Protein AF-A0A8S1XPQ7-F1 (afdb_monomer_lite)

Sequence (198 aa):
MRYEFIQAQSQQIYQKITPILKPTPDVQSYVRALIYLGTNQLEDEWFSAKQHFEFAINRILQGNIDRNNYLFCEKMLLKPFNKQTQLGRDLYSLLTNCLNFCKEENKFKRSKSGQTTAKVCDHIQLNNSTKIGALVKSFKEEYQKMIDTRPSLKSRMVEERVNKHIEQIKEKIKRTNKTSYFISPRREQQEKAKSLNK

Secondary structure (DSSP, 8-state):
-HHHHHHHHHHHHHHHHTT-SS--HHHHHHHHHHHHHHHS-----HHHHHHHHHHHHHHHHTT---HHHHHHHHHHHTS--SS--HHHHHHHHHHHHHHHHHHHHGGGTTSSS--------SSSHHHHHHHHHHHHHHHHHHHHHHHHTS--HHHHHHHHHHHHHHHHHHHHHHHHHHS-----HHHHHHHHHHSS--

Organism: NCBI:txid43138

Radius of gyration: 35.59 Å; chains: 1; bounding box: 54×118×34 Å

Structure (mmCIF, N/CA/C/O backbone):
data_AF-A0A8S1XPQ7-F1
#
_entry.id   AF-A0A8S1XPQ7-F1
#
loop_
_atom_site.group_PDB
_atom_site.id
_atom_site.type_symbol
_atom_site.label_atom_id
_atom_site.label_alt_id
_atom_site.label_comp_id
_atom_site.label_asym_id
_atom_site.label_entity_id
_atom_site.label_seq_id
_atom_site.pdbx_PDB_ins_code
_atom_site.Cartn_x
_atom_site.Cartn_y
_atom_site.Cartn_z
_atom_site.occupancy
_atom_site.B_iso_or_equiv
_atom_site.auth_seq_id
_atom_site.auth_comp_id
_atom_site.auth_asym_id
_atom_site.auth_atom_id
_atom_site.pdbx_PDB_model_num
ATOM 1 N N . MET A 1 1 ? 1.577 3.912 19.604 1.00 53.88 1 MET A N 1
ATOM 2 C CA . MET A 1 1 ? 1.997 2.597 19.069 1.00 53.88 1 MET A CA 1
ATOM 3 C C . MET A 1 1 ? 1.743 2.409 17.572 1.00 53.88 1 MET A C 1
ATOM 5 O O . MET A 1 1 ? 2.724 2.308 16.852 1.00 53.88 1 MET A O 1
ATOM 9 N N . ARG A 1 2 ? 0.505 2.361 17.037 1.00 75.62 2 ARG A N 1
ATOM 10 C CA . ARG A 1 2 ? 0.324 2.113 15.579 1.00 75.62 2 ARG A CA 1
ATOM 11 C C . ARG A 1 2 ? 0.776 3.269 14.677 1.00 75.62 2 ARG A C 1
ATOM 13 O O . ARG A 1 2 ? 1.341 3.014 13.622 1.00 75.62 2 ARG A O 1
ATOM 20 N N . TYR A 1 3 ? 0.578 4.509 15.121 1.00 85.31 3 TYR A N 1
ATOM 21 C CA . TYR A 1 3 ? 1.030 5.716 14.420 1.00 85.31 3 TYR A CA 1
ATOM 22 C C . TYR A 1 3 ? 2.556 5.728 14.212 1.00 85.31 3 TYR A C 1
ATOM 24 O O . TYR A 1 3 ? 3.019 5.809 13.079 1.00 85.31 3 TYR A O 1
ATOM 32 N N . GLU A 1 4 ? 3.336 5.566 15.289 1.00 86.94 4 GLU A N 1
ATOM 33 C CA . GLU A 1 4 ? 4.810 5.614 15.244 1.00 86.94 4 GLU A CA 1
ATOM 34 C C . GLU A 1 4 ? 5.380 4.502 14.365 1.00 86.94 4 GLU A C 1
ATOM 36 O O . GLU A 1 4 ? 6.334 4.715 13.622 1.00 86.94 4 GLU A O 1
ATOM 41 N N . PHE A 1 5 ? 4.755 3.323 14.407 1.00 91.62 5 PHE A N 1
ATOM 42 C CA . PHE A 1 5 ? 5.130 2.201 13.560 1.00 91.62 5 PHE A CA 1
ATOM 43 C C . PHE A 1 5 ? 4.915 2.501 12.070 1.00 91.62 5 PHE A C 1
ATOM 45 O O . PHE A 1 5 ? 5.830 2.298 11.274 1.00 91.62 5 PHE A O 1
ATOM 52 N N . ILE A 1 6 ? 3.739 3.017 11.687 1.00 91.56 6 ILE A N 1
ATOM 53 C CA . ILE A 1 6 ? 3.451 3.400 10.294 1.00 91.56 6 ILE A CA 1
ATOM 54 C C . ILE A 1 6 ? 4.403 4.511 9.846 1.00 91.56 6 ILE A C 1
ATOM 56 O O . ILE A 1 6 ? 4.938 4.449 8.739 1.00 91.56 6 ILE A O 1
ATOM 60 N N . GLN A 1 7 ? 4.669 5.490 10.714 1.00 91.56 7 GLN A N 1
ATOM 61 C CA . GLN A 1 7 ? 5.583 6.581 10.402 1.00 91.56 7 GLN A CA 1
ATOM 62 C C . GLN A 1 7 ? 7.015 6.073 10.173 1.00 91.56 7 GLN A C 1
ATOM 64 O O . GLN A 1 7 ? 7.594 6.355 9.124 1.00 91.56 7 GLN A O 1
ATOM 69 N N . ALA A 1 8 ? 7.552 5.242 11.070 1.00 92.88 8 ALA A N 1
ATOM 70 C CA . ALA A 1 8 ? 8.879 4.642 10.913 1.00 92.88 8 ALA A CA 1
ATOM 71 C C . ALA A 1 8 ? 8.972 3.750 9.660 1.00 92.88 8 ALA A C 1
ATOM 73 O O . ALA A 1 8 ? 9.934 3.846 8.895 1.00 92.88 8 ALA A O 1
ATOM 74 N N . GLN A 1 9 ? 7.953 2.919 9.404 1.00 94.44 9 GLN A N 1
ATOM 75 C CA . GLN A 1 9 ? 7.888 2.076 8.206 1.00 94.44 9 GLN A CA 1
ATOM 76 C C . GLN A 1 9 ? 7.884 2.930 6.930 1.00 94.44 9 GLN A C 1
ATOM 78 O O . GLN A 1 9 ? 8.599 2.622 5.974 1.00 94.44 9 GLN A O 1
ATOM 83 N N . SER A 1 10 ? 7.112 4.020 6.916 1.00 95.25 10 SER A N 1
ATOM 84 C CA . SER A 1 10 ? 7.031 4.916 5.761 1.00 95.25 10 SER A CA 1
ATOM 85 C C . SER A 1 10 ? 8.355 5.615 5.461 1.00 95.25 10 SER A C 1
ATOM 87 O O . SER A 1 10 ? 8.743 5.668 4.300 1.00 95.25 10 SER A O 1
ATOM 89 N N . GLN A 1 11 ? 9.099 6.052 6.481 1.00 95.00 11 GLN A N 1
ATOM 90 C CA . GLN A 1 11 ? 10.412 6.682 6.312 1.00 95.00 11 GLN A CA 1
ATOM 91 C C . GLN A 1 11 ? 11.441 5.712 5.719 1.00 95.00 11 GLN A C 1
ATOM 93 O O . GLN A 1 11 ? 12.161 6.059 4.783 1.00 95.00 11 GLN A O 1
ATOM 98 N N . GLN A 1 12 ? 11.476 4.467 6.207 1.00 95.31 12 GLN A N 1
ATOM 99 C CA . GLN A 1 12 ? 12.356 3.434 5.651 1.00 95.31 12 GLN A CA 1
ATOM 100 C C . GLN A 1 12 ? 12.027 3.131 4.186 1.00 95.31 12 GLN A C 1
ATOM 102 O O . GLN A 1 12 ? 12.924 2.953 3.364 1.00 95.31 12 GLN A O 1
ATOM 107 N N . ILE A 1 13 ? 10.739 3.071 3.842 1.00 95.94 13 ILE A N 1
ATOM 108 C CA . ILE A 1 13 ? 10.294 2.870 2.459 1.00 95.94 13 ILE A CA 1
ATOM 109 C C . ILE A 1 13 ? 10.636 4.087 1.599 1.00 95.94 13 ILE A C 1
ATOM 111 O O . ILE A 1 13 ? 11.108 3.908 0.476 1.00 95.94 13 ILE A O 1
ATOM 115 N N . TYR A 1 14 ? 10.460 5.301 2.125 1.00 95.00 14 TYR A N 1
ATOM 116 C CA . TYR A 1 14 ? 10.764 6.540 1.418 1.00 95.00 14 TYR A CA 1
ATOM 117 C C . TYR A 1 14 ? 12.229 6.573 0.963 1.00 95.00 14 TYR A C 1
ATOM 119 O O . TYR A 1 14 ? 12.513 6.744 -0.220 1.00 95.00 14 TYR A O 1
ATOM 127 N N . GLN A 1 15 ? 13.160 6.246 1.864 1.00 95.31 15 GLN A N 1
ATOM 128 C CA . GLN A 1 15 ? 14.590 6.135 1.545 1.00 95.31 15 GLN A CA 1
ATOM 129 C C . GLN A 1 15 ? 14.884 5.142 0.407 1.00 95.31 15 GLN A C 1
ATOM 131 O O . GLN A 1 15 ? 15.786 5.378 -0.396 1.00 95.31 15 GLN A O 1
ATOM 136 N N . LYS A 1 16 ? 14.111 4.052 0.301 1.00 94.62 16 LYS A N 1
ATOM 137 C CA . LYS A 1 16 ? 14.258 3.053 -0.771 1.00 94.62 16 LYS A CA 1
ATOM 138 C C . LYS A 1 16 ? 13.662 3.515 -2.104 1.00 94.62 16 LYS A C 1
ATOM 140 O O . LYS A 1 16 ? 14.201 3.153 -3.146 1.00 94.62 16 LYS A O 1
ATOM 145 N N . ILE A 1 17 ? 12.565 4.282 -2.103 1.00 93.62 17 ILE A N 1
ATOM 146 C CA . ILE A 1 17 ? 11.914 4.747 -3.345 1.00 93.62 17 ILE A CA 1
ATOM 147 C C . ILE A 1 17 ? 12.581 5.989 -3.942 1.00 93.62 17 ILE A C 1
ATOM 149 O O . ILE A 1 17 ? 12.569 6.145 -5.162 1.00 93.62 17 ILE A O 1
ATOM 153 N N . THR A 1 18 ? 13.184 6.856 -3.122 1.00 91.94 18 THR A N 1
ATOM 154 C CA . THR A 1 18 ? 13.826 8.106 -3.562 1.00 91.94 18 THR A CA 1
ATOM 155 C C . THR A 1 18 ? 14.790 7.927 -4.744 1.00 91.94 18 THR A C 1
ATOM 157 O O . THR A 1 18 ? 14.586 8.605 -5.762 1.00 91.94 18 THR A O 1
ATOM 160 N N . PRO A 1 19 ? 15.773 7.000 -4.695 1.00 93.88 19 PRO A N 1
ATOM 161 C CA . PRO A 1 19 ? 16.738 6.824 -5.783 1.00 93.88 19 PRO A CA 1
ATOM 162 C C . PRO A 1 19 ? 16.154 6.140 -7.030 1.00 93.88 19 PRO A C 1
ATOM 164 O O . PRO A 1 19 ? 16.818 6.068 -8.062 1.00 93.88 19 PRO A O 1
ATOM 167 N N . ILE A 1 20 ? 14.922 5.623 -6.978 1.00 93.06 20 ILE A N 1
ATOM 168 C CA . ILE A 1 20 ? 14.324 4.896 -8.099 1.00 93.06 20 ILE A CA 1
ATOM 169 C C . ILE A 1 20 ? 13.890 5.887 -9.180 1.00 93.06 20 ILE A C 1
ATOM 171 O O . ILE A 1 20 ? 13.019 6.735 -8.965 1.00 93.06 20 ILE A O 1
ATOM 175 N N . LEU A 1 21 ? 14.467 5.743 -10.373 1.00 91.88 21 LEU A N 1
ATOM 176 C CA . LEU A 1 21 ? 14.084 6.501 -11.569 1.00 91.88 21 LEU A CA 1
ATOM 177 C C . LEU A 1 21 ? 12.854 5.899 -12.255 1.00 91.88 21 LEU A C 1
ATOM 179 O O . LEU A 1 21 ? 11.948 6.629 -12.644 1.00 91.88 21 LEU A O 1
ATOM 183 N N . LYS A 1 22 ? 12.802 4.567 -12.366 1.00 93.38 22 LYS A N 1
ATOM 184 C CA . LYS A 1 22 ? 11.699 3.836 -12.996 1.00 93.38 22 LYS A CA 1
ATOM 185 C C . LYS A 1 22 ? 11.208 2.724 -12.064 1.00 93.38 22 LYS A C 1
ATOM 187 O O . LYS A 1 22 ? 11.945 1.759 -11.855 1.00 93.38 22 LYS A O 1
ATOM 192 N N . PRO A 1 23 ? 10.008 2.850 -11.478 1.00 93.50 23 PRO A N 1
ATOM 193 C CA . PRO A 1 23 ? 9.479 1.857 -10.558 1.00 93.50 23 PRO A CA 1
ATOM 194 C C . PRO A 1 23 ? 9.013 0.616 -11.316 1.00 93.50 23 PRO A C 1
ATOM 196 O O . PRO A 1 23 ? 8.644 0.669 -12.492 1.00 93.50 23 PRO A O 1
ATOM 199 N N . THR A 1 24 ? 8.982 -0.511 -10.618 1.00 93.31 24 THR A N 1
ATOM 200 C CA . THR A 1 24 ? 8.233 -1.676 -11.082 1.00 93.31 24 THR A CA 1
ATOM 201 C C . THR A 1 24 ? 6.723 -1.433 -10.920 1.00 93.31 24 THR A C 1
ATOM 203 O O . THR A 1 24 ? 6.318 -0.605 -10.095 1.00 93.31 24 THR A O 1
ATOM 206 N N . PRO A 1 25 ? 5.860 -2.129 -11.687 1.00 92.06 25 PRO A N 1
ATOM 207 C CA . PRO A 1 25 ? 4.418 -1.869 -11.675 1.00 92.06 25 PRO A CA 1
ATOM 208 C C . PRO A 1 25 ? 3.756 -2.011 -10.298 1.00 92.06 25 PRO A C 1
ATOM 210 O O . PRO A 1 25 ? 2.847 -1.250 -9.974 1.00 92.06 25 PRO A O 1
ATOM 213 N N . ASP A 1 26 ? 4.219 -2.954 -9.476 1.00 92.50 26 ASP A N 1
ATOM 214 C CA . ASP A 1 26 ? 3.773 -3.154 -8.092 1.00 92.50 26 ASP A CA 1
ATOM 215 C C . ASP A 1 26 ? 4.115 -1.943 -7.212 1.00 92.50 26 ASP A C 1
ATOM 217 O O . ASP A 1 26 ? 3.232 -1.384 -6.563 1.00 92.50 26 ASP A O 1
ATOM 221 N N . VAL A 1 27 ? 5.371 -1.487 -7.245 1.00 94.44 27 VAL A N 1
ATOM 222 C CA . VAL A 1 27 ? 5.847 -0.323 -6.483 1.00 94.44 27 VAL A CA 1
ATOM 223 C C . VAL A 1 27 ? 5.069 0.927 -6.872 1.00 94.44 27 VAL A C 1
ATOM 225 O O . VAL A 1 27 ? 4.545 1.620 -6.001 1.00 94.44 27 VAL A O 1
ATOM 228 N N . GLN A 1 28 ? 4.933 1.186 -8.174 1.00 93.81 28 GLN A N 1
ATOM 229 C CA . GLN A 1 28 ? 4.179 2.336 -8.664 1.00 93.81 28 GLN A CA 1
ATOM 230 C C . GLN A 1 28 ? 2.724 2.274 -8.199 1.00 93.81 28 GLN A C 1
ATOM 232 O O . GLN A 1 28 ? 2.210 3.244 -7.652 1.00 93.81 28 GLN A O 1
ATOM 237 N N . SER A 1 29 ? 2.071 1.123 -8.353 1.00 92.75 29 SER A N 1
ATOM 238 C CA . SER A 1 29 ? 0.661 0.970 -7.997 1.00 92.75 29 SER A CA 1
ATOM 239 C C . SER A 1 29 ? 0.409 1.179 -6.503 1.00 92.75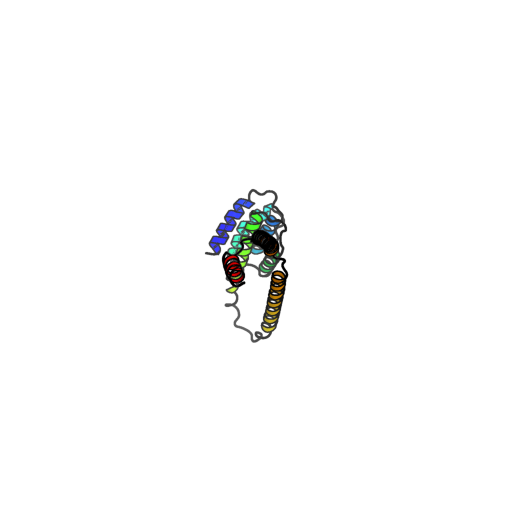 29 SER A C 1
ATOM 241 O O . SER A 1 29 ? -0.553 1.855 -6.142 1.00 92.75 29 SER A O 1
ATOM 243 N N . TYR A 1 30 ? 1.264 0.643 -5.625 1.00 94.50 30 TYR A N 1
ATOM 244 C CA . TYR A 1 30 ? 1.093 0.820 -4.181 1.00 94.50 30 TYR A CA 1
ATOM 245 C C . TYR A 1 30 ? 1.418 2.237 -3.707 1.00 94.50 30 TYR A C 1
ATOM 247 O O . TYR A 1 30 ? 0.697 2.765 -2.863 1.00 94.50 30 TYR A O 1
ATOM 255 N N . VAL A 1 31 ? 2.447 2.883 -4.268 1.00 95.38 31 VAL A N 1
ATOM 256 C CA . VAL A 1 31 ? 2.740 4.296 -3.974 1.00 95.38 31 VAL A CA 1
ATOM 257 C C . VAL A 1 31 ? 1.562 5.179 -4.386 1.00 95.38 31 VAL A C 1
ATOM 259 O O . VAL A 1 31 ? 1.093 5.984 -3.586 1.00 95.38 31 VAL A O 1
ATOM 262 N N . ARG A 1 32 ? 1.008 4.967 -5.584 1.00 94.12 32 ARG A N 1
ATOM 263 C CA . ARG A 1 32 ? -0.187 5.685 -6.049 1.00 94.12 32 ARG A CA 1
ATOM 264 C C . ARG A 1 32 ? -1.398 5.467 -5.149 1.00 94.12 32 ARG A C 1
ATOM 266 O O . ARG A 1 32 ? -2.108 6.419 -4.848 1.00 94.12 32 ARG A O 1
ATOM 273 N N . ALA A 1 33 ? -1.624 4.236 -4.696 1.00 94.25 33 ALA A N 1
ATOM 274 C CA . ALA A 1 33 ? -2.720 3.928 -3.782 1.00 94.25 33 ALA A CA 1
ATOM 275 C C . ALA A 1 33 ? -2.560 4.638 -2.426 1.00 94.25 33 ALA A C 1
ATOM 277 O O . ALA A 1 33 ? -3.537 5.153 -1.887 1.00 94.25 33 ALA A O 1
ATOM 278 N N . LEU A 1 34 ? -1.339 4.718 -1.889 1.00 95.44 34 LEU A N 1
ATOM 279 C CA . LEU A 1 34 ? -1.052 5.464 -0.659 1.00 95.44 34 LEU A CA 1
ATOM 280 C C . LEU A 1 34 ? -1.290 6.970 -0.833 1.00 95.44 34 LEU A C 1
ATOM 282 O O . LEU A 1 34 ? -1.893 7.591 0.040 1.00 95.44 34 LEU A O 1
ATOM 286 N N . ILE A 1 35 ? -0.882 7.541 -1.968 1.00 95.31 35 ILE A N 1
ATOM 287 C CA . ILE A 1 35 ? -1.142 8.951 -2.286 1.00 95.31 35 ILE A CA 1
ATOM 288 C C . ILE A 1 35 ? -2.639 9.200 -2.368 1.00 95.31 35 ILE A C 1
ATOM 290 O O . ILE A 1 35 ? -3.158 10.033 -1.632 1.00 95.31 35 ILE A O 1
ATOM 294 N N . TYR A 1 36 ? -3.346 8.417 -3.181 1.00 94.62 36 TYR A N 1
ATOM 295 C CA . TYR A 1 36 ? -4.786 8.555 -3.353 1.00 94.62 36 TYR A CA 1
ATOM 296 C C . TYR A 1 36 ? -5.543 8.435 -2.026 1.00 94.62 36 TYR A C 1
ATOM 298 O O . TYR A 1 36 ? -6.465 9.210 -1.763 1.00 94.62 36 TYR A O 1
ATOM 306 N N . LEU A 1 37 ? -5.107 7.524 -1.149 1.00 94.00 37 LEU A N 1
ATOM 307 C CA . LEU A 1 37 ? -5.670 7.384 0.189 1.00 94.00 37 LEU A CA 1
ATOM 308 C C . LEU A 1 37 ? -5.554 8.687 0.993 1.00 94.00 37 LEU A C 1
ATOM 310 O O . LEU A 1 37 ? -6.545 9.110 1.578 1.00 94.00 37 LEU A O 1
ATOM 314 N N . GLY A 1 38 ? -4.380 9.325 1.002 1.00 91.38 38 GLY A N 1
ATOM 315 C CA . GLY A 1 38 ? -4.109 10.528 1.797 1.00 91.38 38 GLY A CA 1
ATOM 316 C C . GLY A 1 38 ? -4.546 11.857 1.175 1.00 91.38 38 GLY A C 1
ATOM 317 O O . GLY A 1 38 ? -4.855 12.793 1.909 1.00 91.38 38 GLY A O 1
ATOM 318 N N . THR A 1 39 ? -4.563 11.969 -0.154 1.00 90.12 39 THR A N 1
ATOM 319 C CA . THR A 1 39 ? -4.726 13.256 -0.858 1.00 90.12 39 THR A CA 1
ATOM 320 C C . THR A 1 39 ? -5.967 13.336 -1.738 1.00 90.12 39 THR A C 1
ATOM 322 O O . THR A 1 39 ? -6.314 14.430 -2.176 1.00 90.12 39 THR A O 1
ATOM 325 N N . ASN A 1 40 ? -6.647 12.212 -1.998 1.00 88.38 40 ASN A N 1
ATOM 326 C CA . ASN A 1 40 ? -7.736 12.117 -2.977 1.00 88.38 40 ASN A CA 1
ATOM 327 C C . ASN A 1 40 ? -7.322 12.460 -4.421 1.00 88.38 40 ASN A C 1
ATOM 329 O O . ASN A 1 40 ? -8.164 12.782 -5.257 1.00 88.38 40 ASN A O 1
ATOM 333 N N . GLN A 1 41 ? -6.027 12.389 -4.726 1.00 87.88 41 GLN A N 1
ATOM 334 C CA . GLN A 1 41 ? -5.493 12.635 -6.061 1.00 87.88 41 GLN A CA 1
ATOM 335 C C . GLN A 1 41 ? -4.867 11.356 -6.607 1.00 87.88 41 GLN A C 1
ATOM 337 O O . GLN A 1 41 ? -4.110 10.670 -5.918 1.00 87.88 41 GLN A O 1
ATOM 342 N N . LEU A 1 42 ? -5.224 11.008 -7.842 1.00 86.19 42 LEU A N 1
ATOM 343 C CA . LEU A 1 42 ? -4.572 9.927 -8.569 1.00 86.19 42 LEU A CA 1
ATOM 344 C C . LEU A 1 42 ? -3.330 10.504 -9.227 1.00 86.19 42 LEU A C 1
ATOM 346 O O . LEU A 1 42 ? -3.455 11.287 -10.163 1.00 86.19 42 LEU A O 1
ATOM 350 N N . GLU A 1 43 ? -2.158 10.118 -8.729 1.00 84.56 43 GLU A N 1
ATOM 351 C CA . GLU A 1 43 ? -0.907 10.587 -9.311 1.00 84.56 43 GLU A CA 1
ATOM 352 C C . GLU A 1 43 ? -0.311 9.605 -10.299 1.00 84.56 43 GLU A C 1
ATOM 354 O O . GLU A 1 43 ? 0.141 8.522 -9.929 1.00 84.56 43 GLU A O 1
ATOM 359 N N . ASP A 1 44 ? -0.281 9.988 -11.573 1.00 85.44 44 ASP A N 1
ATOM 360 C CA . ASP A 1 44 ? 0.265 9.127 -12.612 1.00 85.44 44 ASP A CA 1
ATOM 361 C C . ASP A 1 44 ? 1.781 9.284 -12.774 1.00 85.44 44 ASP A C 1
ATOM 363 O O . ASP A 1 44 ? 2.503 8.315 -13.047 1.00 85.44 44 ASP A O 1
ATOM 367 N N . GLU A 1 45 ? 2.302 10.477 -12.539 1.00 92.69 45 GLU A N 1
ATOM 368 C CA . GLU A 1 45 ? 3.718 10.744 -12.706 1.00 92.69 45 GLU A CA 1
ATOM 369 C C . GLU A 1 45 ? 4.536 10.206 -11.524 1.00 92.69 45 GLU A C 1
ATOM 371 O O . GLU A 1 45 ? 4.299 10.544 -10.366 1.00 92.69 45 GLU A O 1
ATOM 376 N N . TRP A 1 46 ? 5.538 9.363 -11.805 1.00 93.06 46 TRP A N 1
ATOM 377 C CA . TRP A 1 46 ? 6.360 8.750 -10.753 1.00 93.06 46 TRP A CA 1
ATOM 378 C C . TRP A 1 46 ? 7.152 9.776 -9.936 1.00 93.06 46 TRP A C 1
ATOM 380 O O . TRP A 1 46 ? 7.314 9.610 -8.728 1.00 93.06 46 TRP A O 1
ATOM 390 N N . PHE A 1 47 ? 7.652 10.829 -10.582 1.00 91.88 47 PHE A N 1
ATOM 391 C CA . PHE A 1 47 ? 8.421 11.868 -9.906 1.00 91.88 47 PHE A CA 1
ATOM 392 C C . PHE A 1 47 ? 7.568 12.595 -8.857 1.00 91.88 47 PHE A C 1
ATOM 394 O O . PHE A 1 47 ? 7.918 12.596 -7.676 1.00 91.88 47 PHE A O 1
ATOM 401 N N . SER A 1 48 ? 6.408 13.094 -9.279 1.00 91.62 48 SER A N 1
ATOM 402 C CA . SER A 1 48 ? 5.415 13.761 -8.432 1.00 91.62 48 SER A CA 1
ATOM 403 C C . SER A 1 48 ? 4.893 12.826 -7.337 1.00 91.62 48 SER A C 1
ATOM 405 O O . SER A 1 48 ? 4.818 13.200 -6.166 1.00 91.62 48 SER A O 1
ATOM 407 N N . ALA A 1 49 ? 4.662 11.551 -7.666 1.00 92.25 49 ALA A N 1
ATOM 408 C CA . ALA A 1 49 ? 4.236 10.552 -6.694 1.00 92.25 49 ALA A CA 1
ATOM 409 C C . ALA A 1 49 ? 5.244 10.357 -5.544 1.00 92.25 49 ALA A C 1
ATOM 411 O O . ALA A 1 49 ? 4.851 10.263 -4.380 1.00 92.25 49 ALA A O 1
ATOM 412 N N . LYS A 1 50 ? 6.552 10.347 -5.833 1.00 92.06 50 LYS A N 1
ATOM 413 C CA . LYS A 1 50 ? 7.575 10.284 -4.777 1.00 92.06 50 LYS A CA 1
ATOM 414 C C . LYS A 1 50 ? 7.500 11.498 -3.855 1.00 92.06 50 LYS A C 1
ATOM 416 O O . LYS A 1 50 ? 7.513 11.326 -2.642 1.00 92.06 50 LYS A O 1
ATOM 421 N N . GLN A 1 51 ? 7.381 12.701 -4.414 1.00 90.69 51 GLN A N 1
ATOM 422 C CA . GLN A 1 51 ? 7.331 13.941 -3.632 1.00 90.69 51 GLN A CA 1
ATOM 423 C C . GLN A 1 51 ? 6.094 14.012 -2.726 1.00 90.69 51 GLN A C 1
ATOM 425 O O . GLN A 1 51 ? 6.178 14.479 -1.592 1.00 90.69 51 GLN A O 1
ATOM 430 N N . HIS A 1 52 ? 4.956 13.497 -3.191 1.00 93.62 52 HIS A N 1
ATOM 431 C CA . HIS A 1 52 ? 3.709 13.486 -2.424 1.00 93.62 52 HIS A CA 1
ATOM 432 C C . HIS A 1 52 ? 3.604 12.344 -1.406 1.00 93.62 52 HIS A C 1
ATOM 434 O O . HIS A 1 52 ? 2.673 12.340 -0.597 1.00 93.62 52 HIS A O 1
ATOM 440 N N . PHE A 1 53 ? 4.542 11.394 -1.401 1.00 94.62 53 PHE A N 1
ATOM 441 C CA . PHE A 1 53 ? 4.470 10.204 -0.556 1.00 94.62 53 PHE A CA 1
ATOM 442 C C . PHE A 1 53 ? 4.405 10.542 0.939 1.00 94.62 53 PHE A C 1
ATOM 444 O O . PHE A 1 53 ? 3.452 10.157 1.615 1.00 94.62 53 PHE A O 1
ATOM 451 N N . GLU A 1 54 ? 5.376 11.295 1.463 1.00 93.19 54 GLU A N 1
ATOM 452 C CA . GLU A 1 54 ? 5.415 11.634 2.894 1.00 93.19 54 GLU A CA 1
ATOM 453 C C . GLU A 1 54 ? 4.214 12.489 3.313 1.00 93.19 54 GLU A C 1
ATOM 455 O O . GLU A 1 54 ? 3.604 12.253 4.359 1.00 93.19 54 GLU A O 1
ATOM 460 N N . PHE A 1 55 ? 3.821 13.447 2.467 1.00 92.88 55 PHE A N 1
ATOM 461 C CA . PHE A 1 55 ? 2.640 14.273 2.703 1.00 92.88 55 PHE A CA 1
ATOM 462 C C . PHE A 1 55 ? 1.364 13.426 2.807 1.00 92.88 55 PHE A C 1
ATOM 464 O O . PHE A 1 55 ? 0.566 13.623 3.728 1.00 92.88 55 PHE A O 1
ATOM 471 N N . ALA A 1 56 ? 1.189 12.451 1.913 1.00 93.88 56 ALA A N 1
ATOM 472 C CA . ALA A 1 56 ? 0.049 11.545 1.938 1.00 93.88 56 ALA A CA 1
ATOM 473 C C . ALA A 1 56 ? 0.020 10.687 3.209 1.00 93.88 56 ALA A C 1
ATOM 475 O O . ALA A 1 56 ? -1.036 10.557 3.828 1.00 93.88 56 ALA A O 1
ATOM 476 N N . ILE A 1 57 ? 1.166 10.153 3.645 1.00 95.00 57 ILE A N 1
ATOM 477 C CA . ILE A 1 57 ? 1.253 9.386 4.897 1.00 95.00 57 ILE A CA 1
ATOM 478 C C . ILE A 1 57 ? 0.856 10.250 6.095 1.00 95.00 57 ILE A C 1
ATOM 480 O O . ILE A 1 57 ? 0.038 9.824 6.909 1.00 95.00 57 ILE A O 1
ATOM 484 N N . ASN A 1 58 ? 1.349 11.485 6.176 1.00 92.00 58 ASN A N 1
ATOM 485 C CA . ASN A 1 58 ? 0.971 12.401 7.253 1.00 92.00 58 ASN A CA 1
ATOM 486 C C . ASN A 1 58 ? -0.539 12.691 7.254 1.00 92.00 58 ASN A C 1
ATOM 488 O O . ASN A 1 58 ? -1.165 12.689 8.312 1.00 92.00 58 ASN A O 1
ATOM 492 N N . ARG A 1 59 ? -1.154 12.872 6.078 1.00 91.38 59 ARG A N 1
ATOM 493 C CA . ARG A 1 59 ? -2.612 13.046 5.945 1.00 91.38 59 ARG A CA 1
ATOM 494 C C . ARG A 1 59 ? -3.400 11.812 6.383 1.00 91.38 59 ARG A C 1
ATOM 496 O O . ARG A 1 59 ? -4.405 11.953 7.079 1.00 91.38 59 ARG A O 1
ATOM 503 N N . ILE A 1 60 ? -2.934 10.613 6.027 1.00 92.06 60 ILE A N 1
ATOM 504 C CA . ILE A 1 60 ? -3.521 9.345 6.487 1.00 92.06 60 ILE A CA 1
ATOM 505 C C . ILE A 1 60 ? -3.510 9.278 8.010 1.00 92.06 60 ILE A C 1
ATOM 507 O O . ILE A 1 60 ? -4.534 8.991 8.632 1.00 92.06 60 ILE A O 1
ATOM 511 N N . LEU A 1 61 ? -2.362 9.589 8.604 1.00 90.94 61 LEU A N 1
ATOM 512 C CA . LEU A 1 61 ? -2.165 9.524 10.042 1.00 90.94 61 LEU A CA 1
ATOM 513 C C . LEU A 1 61 ? -2.931 10.607 10.823 1.00 90.94 61 LEU A C 1
ATOM 515 O O . LEU A 1 61 ? -3.220 10.412 11.999 1.00 90.94 61 LEU A O 1
ATOM 519 N N . GLN A 1 62 ? -3.336 11.702 10.173 1.00 88.75 62 GLN A N 1
ATOM 520 C CA . GLN A 1 62 ? -4.264 12.697 10.730 1.00 88.75 62 GLN A CA 1
ATOM 521 C C . GLN A 1 62 ? -5.728 12.208 10.787 1.00 88.75 62 GLN A C 1
ATOM 523 O O . GLN A 1 62 ? -6.580 12.887 11.358 1.00 88.75 62 GLN A O 1
ATOM 528 N N . GLY A 1 63 ? -6.054 11.051 10.194 1.00 80.69 63 GLY A N 1
ATOM 529 C CA . GLY A 1 63 ? -7.366 10.406 10.343 1.00 80.69 63 GLY A CA 1
ATOM 530 C C . GLY A 1 63 ? -8.522 11.084 9.590 1.00 80.69 63 GLY A C 1
ATOM 531 O O . GLY A 1 63 ? -9.697 10.866 9.914 1.00 80.69 63 GLY A O 1
ATOM 532 N N . ASN A 1 64 ? -8.227 11.917 8.587 1.00 77.38 64 ASN A N 1
ATOM 533 C CA . ASN A 1 64 ? -9.234 12.553 7.735 1.00 77.38 64 ASN A CA 1
ATOM 534 C C . ASN A 1 64 ? -9.202 11.974 6.316 1.00 77.38 64 ASN A C 1
ATOM 536 O O . ASN A 1 64 ? -8.688 12.600 5.393 1.00 77.38 64 ASN A O 1
ATOM 540 N N . ILE A 1 65 ? -9.716 10.752 6.172 1.00 85.06 65 ILE A N 1
ATOM 541 C CA . ILE A 1 65 ? -9.676 9.996 4.919 1.00 85.06 65 ILE A CA 1
ATOM 542 C C . ILE A 1 65 ? -11.084 9.790 4.377 1.00 85.06 65 ILE A C 1
ATOM 544 O O . ILE A 1 65 ? -11.982 9.365 5.107 1.00 85.06 65 ILE A O 1
ATOM 548 N N . ASP A 1 66 ? -11.259 10.071 3.085 1.00 86.38 66 ASP A N 1
ATOM 549 C CA . ASP A 1 66 ? -12.521 9.855 2.387 1.00 86.38 66 ASP A CA 1
ATOM 550 C C . ASP A 1 66 ? -12.847 8.355 2.303 1.00 86.38 66 ASP A C 1
ATOM 552 O O . ASP A 1 66 ? -11.992 7.505 2.025 1.00 86.38 66 ASP A O 1
ATOM 556 N N . ARG A 1 67 ? -14.116 8.014 2.539 1.00 85.50 67 ARG A N 1
ATOM 557 C CA . ARG A 1 67 ? -14.584 6.625 2.523 1.00 85.50 67 ARG A CA 1
ATOM 558 C C . ARG A 1 67 ? -14.415 5.972 1.150 1.00 85.50 67 ARG A C 1
ATOM 560 O O . ARG A 1 67 ? -14.130 4.776 1.089 1.00 85.50 67 ARG A O 1
ATOM 567 N N . ASN A 1 68 ? -14.591 6.717 0.064 1.00 88.62 68 ASN A N 1
ATOM 568 C CA . ASN A 1 68 ? -14.401 6.213 -1.294 1.00 88.62 68 ASN A CA 1
ATOM 569 C C . ASN A 1 68 ? -12.935 5.850 -1.537 1.00 88.62 68 ASN A C 1
ATOM 571 O O . ASN A 1 68 ? -12.663 4.794 -2.107 1.00 88.62 68 ASN A O 1
ATOM 575 N N . ASN A 1 69 ? -12.004 6.649 -1.012 1.00 90.50 69 ASN A N 1
ATOM 576 C CA . ASN A 1 69 ? -10.568 6.396 -1.136 1.00 90.50 69 ASN A CA 1
ATOM 577 C C . ASN A 1 69 ? -10.165 5.148 -0.358 1.00 90.50 69 ASN A C 1
ATOM 579 O O . ASN A 1 69 ? -9.469 4.282 -0.886 1.00 90.50 69 ASN A O 1
ATOM 583 N N . TYR A 1 70 ? -10.684 5.006 0.866 1.00 90.88 70 TYR A N 1
ATOM 584 C CA . TYR A 1 70 ? -10.519 3.787 1.655 1.00 90.88 70 TYR A CA 1
ATOM 585 C C . TYR A 1 70 ? -10.993 2.548 0.876 1.00 90.88 70 TYR A C 1
ATOM 587 O O . TYR A 1 70 ? -10.244 1.583 0.729 1.00 90.88 70 TYR A O 1
ATOM 595 N N . LEU A 1 71 ? -12.218 2.579 0.334 1.00 89.31 71 LEU A N 1
ATOM 596 C CA . LEU A 1 71 ? -12.802 1.443 -0.388 1.00 89.31 71 LEU A CA 1
ATOM 597 C C . LEU A 1 71 ? -12.058 1.127 -1.689 1.00 89.31 71 LEU A C 1
ATOM 599 O O . LEU A 1 71 ? -11.935 -0.040 -2.065 1.00 89.31 71 LEU A O 1
ATOM 603 N N . PHE A 1 72 ? -11.570 2.148 -2.392 1.00 90.31 72 PHE A N 1
ATOM 604 C CA . PHE A 1 72 ? -10.739 1.968 -3.576 1.00 90.31 72 PHE A CA 1
ATOM 605 C C . PHE A 1 72 ? -9.443 1.230 -3.231 1.00 90.31 72 PHE A C 1
ATOM 607 O O . PHE A 1 72 ? -9.116 0.226 -3.867 1.00 90.31 72 PHE A O 1
ATOM 614 N N . CYS A 1 73 ? -8.739 1.684 -2.194 1.00 91.69 73 CYS A N 1
ATOM 615 C CA . CYS A 1 73 ? -7.479 1.085 -1.772 1.00 91.69 73 CYS A CA 1
ATOM 616 C C . CYS A 1 73 ? -7.671 -0.336 -1.220 1.00 91.69 73 CYS A C 1
ATOM 618 O O . CYS A 1 73 ? -6.872 -1.219 -1.521 1.00 91.69 73 CYS A O 1
ATOM 620 N N . GLU A 1 74 ? -8.764 -0.599 -0.502 1.00 89.69 74 GLU A N 1
ATOM 621 C CA . GLU A 1 74 ? -9.122 -1.946 -0.039 1.00 89.69 74 GLU A CA 1
ATOM 622 C C . GLU A 1 74 ? -9.358 -2.905 -1.220 1.00 89.69 74 GLU A C 1
ATOM 624 O O . GLU A 1 74 ? -8.818 -4.010 -1.243 1.00 89.69 74 GLU A O 1
ATOM 629 N N . LYS A 1 75 ? -10.080 -2.465 -2.262 1.00 88.94 75 LYS A N 1
ATOM 630 C CA . LYS A 1 75 ? -10.263 -3.249 -3.499 1.00 88.94 75 LYS A CA 1
ATOM 631 C C . LYS A 1 75 ? -8.957 -3.464 -4.260 1.00 88.94 75 LYS A C 1
ATOM 633 O O . LYS A 1 75 ? -8.796 -4.492 -4.913 1.00 88.94 75 LYS A O 1
ATOM 638 N N . MET A 1 76 ? -8.042 -2.500 -4.214 1.00 86.56 76 MET A N 1
ATOM 639 C CA . MET A 1 76 ? -6.744 -2.598 -4.876 1.00 86.56 76 MET A CA 1
ATOM 640 C C . MET A 1 76 ? -5.876 -3.698 -4.252 1.00 86.56 76 MET A C 1
ATOM 642 O O . MET A 1 76 ? -5.264 -4.461 -4.997 1.00 86.56 76 MET A O 1
ATOM 646 N N . LEU A 1 77 ? -5.910 -3.870 -2.924 1.00 87.50 77 LEU A N 1
ATOM 647 C CA . LEU A 1 77 ? -5.207 -4.964 -2.236 1.00 87.50 77 LEU A CA 1
ATOM 648 C C . LEU A 1 77 ? -5.696 -6.365 -2.640 1.00 87.50 77 LEU A C 1
ATOM 650 O O . LEU A 1 77 ? -4.936 -7.325 -2.536 1.00 87.50 77 LEU A O 1
ATOM 654 N N . LEU A 1 78 ? -6.935 -6.494 -3.129 1.00 82.38 78 LEU A N 1
ATOM 655 C CA . LEU A 1 78 ? -7.479 -7.766 -3.620 1.00 82.38 78 LEU A CA 1
ATOM 656 C C . LEU A 1 78 ? -6.933 -8.163 -4.997 1.00 82.38 78 LEU A C 1
ATOM 658 O O . LEU A 1 78 ? -7.137 -9.298 -5.424 1.00 82.38 78 LEU A O 1
ATOM 662 N N . LYS A 1 79 ? -6.267 -7.248 -5.712 1.00 79.44 79 LYS A N 1
ATOM 663 C CA . LYS A 1 79 ? -5.667 -7.531 -7.018 1.00 79.44 79 LYS A CA 1
ATOM 664 C C . LYS A 1 79 ? -4.254 -8.088 -6.810 1.00 79.44 79 LYS A C 1
ATOM 666 O O . LYS A 1 79 ? -3.369 -7.340 -6.388 1.00 79.44 79 LYS A O 1
ATOM 671 N N . PRO A 1 80 ? -4.006 -9.378 -7.095 1.00 72.62 80 PRO A N 1
ATOM 672 C CA . PRO A 1 80 ? -2.680 -9.945 -6.925 1.00 72.62 80 PRO A CA 1
ATOM 673 C C . PRO A 1 80 ? -1.724 -9.415 -7.997 1.00 72.62 80 PRO A C 1
ATOM 675 O O . PRO A 1 80 ? -2.083 -9.272 -9.166 1.00 72.62 80 PRO A O 1
ATOM 678 N N . PHE A 1 81 ? -0.469 -9.195 -7.609 1.00 73.38 81 PHE A N 1
ATOM 679 C CA . PHE A 1 81 ? 0.630 -9.055 -8.559 1.00 73.38 81 PHE A CA 1
ATOM 680 C C . PHE A 1 81 ? 1.305 -10.418 -8.727 1.00 73.38 81 PHE A C 1
ATOM 682 O O . PHE A 1 81 ? 1.786 -10.995 -7.754 1.00 73.38 81 PHE A O 1
ATOM 689 N N . ASN A 1 82 ? 1.383 -10.917 -9.965 1.00 70.19 82 ASN A N 1
ATOM 690 C CA . ASN A 1 82 ? 1.993 -12.221 -10.275 1.00 70.19 82 ASN A CA 1
ATOM 691 C C . ASN A 1 82 ? 3.473 -12.310 -9.854 1.00 70.19 82 ASN A C 1
ATOM 693 O O . ASN A 1 82 ? 3.979 -13.395 -9.575 1.00 70.19 82 ASN A O 1
ATOM 697 N N . LYS A 1 83 ? 4.173 -11.169 -9.808 1.00 77.62 83 LYS A N 1
ATOM 698 C CA . LYS A 1 83 ? 5.522 -11.019 -9.251 1.00 77.62 83 LYS A CA 1
ATOM 699 C C . LYS A 1 83 ? 5.576 -9.714 -8.460 1.00 77.62 83 LYS A C 1
ATOM 701 O O . LYS A 1 83 ? 5.310 -8.658 -9.024 1.00 77.62 83 LYS A O 1
ATOM 706 N N . GLN A 1 84 ? 5.929 -9.798 -7.179 1.00 84.88 84 GLN A N 1
ATOM 707 C CA . GLN A 1 84 ? 6.189 -8.633 -6.332 1.00 84.88 84 GLN A CA 1
ATOM 708 C C . GLN A 1 84 ? 7.663 -8.567 -5.967 1.00 84.88 84 GLN A C 1
ATOM 710 O O . GLN A 1 84 ? 8.255 -9.564 -5.541 1.00 84.88 84 GLN A O 1
ATOM 715 N N . THR A 1 85 ? 8.226 -7.374 -6.100 1.00 91.25 85 THR A N 1
ATOM 716 C CA . THR A 1 85 ? 9.536 -7.032 -5.552 1.00 91.25 85 THR A CA 1
ATOM 717 C C . THR A 1 85 ? 9.474 -6.991 -4.024 1.00 91.25 85 THR A C 1
ATOM 719 O O . THR A 1 85 ? 8.396 -6.869 -3.438 1.00 91.25 85 THR A O 1
ATOM 722 N N . GLN A 1 86 ? 10.626 -7.062 -3.350 1.00 92.62 86 GLN A N 1
ATOM 723 C CA . GLN A 1 86 ? 10.658 -6.896 -1.893 1.00 92.62 86 GLN A CA 1
ATOM 724 C C . GLN A 1 86 ? 10.078 -5.536 -1.478 1.00 92.62 86 GLN A C 1
ATOM 726 O O . GLN A 1 86 ? 9.282 -5.463 -0.551 1.00 92.62 86 GLN A O 1
ATOM 731 N N . LEU A 1 87 ? 10.402 -4.477 -2.224 1.00 94.38 87 LEU A N 1
ATOM 732 C CA . LEU A 1 87 ? 9.855 -3.144 -1.987 1.00 94.38 87 LEU A CA 1
ATOM 733 C C . LEU A 1 87 ? 8.335 -3.089 -2.201 1.00 94.38 87 LEU A C 1
ATOM 735 O O . LEU A 1 87 ? 7.631 -2.454 -1.424 1.00 94.38 87 LEU A O 1
ATOM 739 N N . GLY A 1 88 ? 7.815 -3.796 -3.207 1.00 93.31 88 GLY A N 1
ATOM 740 C CA . GLY A 1 88 ? 6.376 -3.951 -3.417 1.00 93.31 88 GLY A CA 1
ATOM 741 C C . GLY A 1 88 ? 5.676 -4.642 -2.245 1.00 93.31 88 GLY A C 1
ATOM 742 O O . GLY A 1 88 ? 4.596 -4.214 -1.848 1.00 93.31 88 GLY A O 1
ATOM 743 N N . ARG A 1 89 ? 6.303 -5.656 -1.633 1.00 93.06 89 ARG A N 1
ATOM 744 C CA . ARG A 1 89 ? 5.785 -6.310 -0.414 1.00 93.06 89 ARG A CA 1
ATOM 745 C C . ARG A 1 89 ? 5.804 -5.374 0.794 1.00 93.06 89 ARG A C 1
ATOM 747 O O . ARG A 1 89 ? 4.832 -5.336 1.548 1.00 93.06 89 ARG A O 1
ATOM 754 N N . ASP A 1 90 ? 6.880 -4.606 0.959 1.00 93.81 90 ASP A N 1
ATOM 755 C CA . ASP A 1 90 ? 7.003 -3.610 2.030 1.00 93.81 90 ASP A CA 1
ATOM 756 C C . ASP A 1 90 ? 5.898 -2.540 1.898 1.00 93.81 90 ASP A C 1
ATOM 758 O O . ASP A 1 90 ? 5.233 -2.201 2.878 1.00 93.81 90 ASP A O 1
ATOM 762 N N . LEU A 1 91 ? 5.640 -2.067 0.674 1.00 95.56 91 LEU A N 1
ATOM 763 C CA . LEU A 1 91 ? 4.579 -1.108 0.352 1.00 95.56 91 LEU A CA 1
ATOM 764 C C . LEU A 1 91 ? 3.168 -1.682 0.530 1.00 95.56 91 LEU A C 1
ATOM 766 O O . LEU A 1 91 ? 2.297 -0.999 1.064 1.00 95.56 91 LEU A O 1
ATOM 770 N N . TYR A 1 92 ? 2.939 -2.936 0.131 1.00 94.38 92 TYR A N 1
ATOM 771 C CA . TYR A 1 92 ? 1.687 -3.646 0.401 1.00 94.38 92 TYR A CA 1
ATOM 772 C C . TYR A 1 92 ? 1.398 -3.707 1.907 1.00 94.38 92 TYR A C 1
ATOM 774 O O . TYR A 1 92 ? 0.280 -3.425 2.348 1.00 94.38 92 TYR A O 1
ATOM 782 N N . SER A 1 93 ? 2.420 -4.040 2.704 1.00 93.94 93 SER A N 1
ATOM 783 C CA . SER A 1 93 ? 2.332 -4.059 4.165 1.00 93.94 93 SER A CA 1
ATOM 784 C C . SER A 1 93 ? 1.993 -2.671 4.713 1.00 93.94 93 SER A C 1
ATOM 786 O O . SER A 1 93 ? 1.038 -2.538 5.477 1.00 93.94 93 SER A O 1
ATOM 788 N N . LEU A 1 94 ? 2.690 -1.624 4.256 1.00 95.19 94 LEU A N 1
ATOM 789 C CA . LEU A 1 94 ? 2.410 -0.243 4.657 1.00 95.19 94 LEU A CA 1
ATOM 790 C C . LEU A 1 94 ? 0.967 0.171 4.332 1.00 95.19 94 LEU A C 1
ATOM 792 O O . LEU A 1 94 ? 0.266 0.666 5.211 1.00 95.19 94 LEU A O 1
ATOM 796 N N . LEU A 1 95 ? 0.490 -0.076 3.108 1.00 95.12 95 LEU A N 1
ATOM 797 C CA . LEU A 1 95 ? -0.884 0.242 2.707 1.00 95.12 95 LEU A CA 1
ATOM 798 C C . LEU A 1 95 ? -1.915 -0.509 3.558 1.00 95.12 95 LEU A C 1
ATOM 800 O O . LEU A 1 95 ? -2.901 0.081 3.998 1.00 95.12 95 LEU A O 1
ATOM 804 N N . THR A 1 96 ? -1.661 -1.782 3.854 1.00 94.00 96 THR A N 1
ATOM 805 C CA . THR A 1 96 ? -2.510 -2.582 4.747 1.00 94.00 96 THR A CA 1
ATOM 806 C C . THR A 1 96 ? -2.561 -1.980 6.155 1.00 94.00 96 THR A C 1
ATOM 808 O O . THR A 1 96 ? -3.639 -1.853 6.739 1.00 94.00 96 THR A O 1
ATOM 811 N N . ASN A 1 97 ? -1.417 -1.554 6.695 1.00 92.62 97 ASN A N 1
ATOM 812 C CA . ASN A 1 97 ? -1.336 -0.930 8.016 1.00 92.62 97 ASN A CA 1
ATOM 813 C C . ASN A 1 97 ? -2.054 0.424 8.054 1.00 92.62 97 ASN A C 1
ATOM 815 O O . ASN A 1 97 ? -2.807 0.681 8.993 1.00 92.62 97 ASN A O 1
ATOM 819 N N . CYS A 1 98 ? -1.897 1.242 7.012 1.00 93.25 98 CYS A N 1
ATOM 820 C CA . CYS A 1 98 ? -2.624 2.496 6.837 1.00 93.25 98 CYS A CA 1
ATOM 821 C C . CYS A 1 98 ? -4.143 2.278 6.818 1.00 93.25 98 CYS A C 1
ATOM 823 O O . CYS A 1 98 ? -4.868 2.951 7.546 1.00 93.25 98 CYS A O 1
ATOM 825 N N . LEU A 1 99 ? -4.641 1.302 6.054 1.00 92.06 99 LEU A N 1
ATOM 826 C CA . LEU A 1 99 ? -6.074 0.991 6.024 1.00 92.06 99 LEU A CA 1
ATOM 827 C C . LEU A 1 99 ? -6.577 0.489 7.383 1.00 92.06 99 LEU A C 1
ATOM 829 O O . LEU A 1 99 ? -7.619 0.939 7.859 1.00 92.06 99 LEU A O 1
ATOM 833 N N . ASN A 1 100 ? -5.830 -0.387 8.056 1.00 90.19 100 ASN A N 1
ATOM 834 C CA . ASN A 1 100 ? -6.189 -0.851 9.398 1.00 90.19 100 ASN A CA 1
ATOM 835 C C . ASN A 1 100 ? -6.234 0.295 10.417 1.00 90.19 100 ASN A C 1
ATOM 837 O O . ASN A 1 100 ? -7.146 0.336 11.243 1.00 90.19 100 ASN A O 1
ATOM 841 N N . PHE A 1 101 ? -5.297 1.240 10.330 1.00 89.19 101 PHE A N 1
ATOM 842 C CA . PHE A 1 101 ? -5.307 2.463 11.127 1.00 89.19 101 PHE A CA 1
ATOM 843 C C . PHE A 1 101 ? -6.562 3.297 10.844 1.00 89.19 101 PHE A C 1
ATOM 845 O O . PHE A 1 101 ? -7.329 3.584 11.762 1.00 89.19 101 PHE A O 1
ATOM 852 N N . CYS A 1 102 ? -6.864 3.578 9.572 1.00 86.50 102 CYS A N 1
ATOM 853 C CA . CYS A 1 102 ? -8.076 4.305 9.191 1.00 86.50 102 CYS A CA 1
ATOM 854 C C . CYS A 1 102 ? -9.356 3.603 9.658 1.00 86.50 102 CYS A C 1
ATOM 856 O O . CYS A 1 102 ? -10.331 4.268 9.996 1.00 86.50 102 CYS A O 1
ATOM 858 N N . LYS A 1 103 ? -9.391 2.268 9.669 1.00 83.19 103 LYS A N 1
ATOM 859 C CA . LYS A 1 103 ? -10.547 1.487 10.124 1.00 83.19 103 LYS A CA 1
ATOM 860 C C . LYS A 1 103 ? -10.775 1.604 11.630 1.00 83.19 103 LYS A C 1
ATOM 862 O O . LYS A 1 103 ? -11.922 1.545 12.066 1.00 83.19 103 LYS A O 1
ATOM 867 N N . GLU A 1 104 ? -9.718 1.742 12.423 1.00 75.38 104 GLU A N 1
ATOM 868 C CA . GLU A 1 104 ? -9.819 1.955 13.870 1.00 75.38 104 GLU A CA 1
ATOM 869 C C . GLU A 1 104 ? -10.183 3.401 14.207 1.00 75.38 104 GLU A C 1
ATOM 871 O O . GLU A 1 104 ? -11.116 3.618 14.977 1.00 75.38 104 GLU A O 1
ATOM 876 N N . GLU A 1 105 ? -9.567 4.378 13.542 1.00 67.75 105 GLU A N 1
ATOM 877 C CA . GLU A 1 105 ? -9.878 5.801 13.731 1.00 67.75 105 GLU A CA 1
ATOM 878 C C . GLU A 1 105 ? -11.303 6.155 13.255 1.00 67.75 105 GLU A C 1
ATOM 880 O O . GLU A 1 105 ? -12.052 6.862 13.933 1.00 67.75 105 GLU A O 1
ATOM 885 N N . ASN A 1 106 ? -11.765 5.588 12.131 1.00 59.34 106 ASN A N 1
ATOM 886 C CA . ASN A 1 106 ? -13.128 5.820 11.633 1.00 59.34 106 ASN A CA 1
ATOM 887 C C . ASN A 1 106 ? -14.223 5.130 12.464 1.00 59.34 106 ASN A C 1
ATOM 889 O O . ASN A 1 106 ? -15.401 5.465 12.308 1.00 59.34 106 ASN A O 1
ATOM 893 N N . LYS A 1 107 ? -13.883 4.215 13.386 1.00 54.81 107 LYS A N 1
ATOM 894 C CA . LYS A 1 107 ? -14.858 3.692 14.361 1.00 54.81 107 LYS A CA 1
ATOM 895 C C . LYS A 1 107 ? -15.267 4.740 15.403 1.00 54.81 107 LYS A C 1
ATOM 897 O O . LYS A 1 107 ? -16.308 4.562 16.029 1.00 54.81 107 LYS A O 1
ATOM 902 N N . PHE A 1 108 ? -14.539 5.854 15.535 1.00 43.44 108 PHE A N 1
ATOM 903 C CA . PHE A 1 108 ? -14.837 6.905 16.516 1.00 43.44 108 PHE A CA 1
ATOM 904 C C . PHE A 1 108 ? -15.688 8.077 15.994 1.00 43.44 108 PHE A C 1
ATOM 906 O O . PHE A 1 108 ? -16.187 8.866 16.794 1.00 43.44 108 PHE A O 1
ATOM 913 N N . LYS A 1 109 ? -15.965 8.173 14.685 1.00 45.00 109 LYS A N 1
ATOM 914 C CA . LYS A 1 109 ? -16.790 9.261 14.108 1.00 45.00 109 LYS A CA 1
ATOM 915 C C . LYS A 1 109 ? -18.282 8.932 13.957 1.00 45.00 109 LYS A C 1
ATOM 917 O O . LYS A 1 109 ? -19.009 9.676 13.307 1.00 45.00 109 LYS A O 1
ATOM 922 N N . ARG A 1 110 ? -18.772 7.847 14.571 1.00 41.44 110 ARG A N 1
ATOM 923 C CA . ARG A 1 110 ? -20.204 7.485 14.546 1.00 41.44 110 ARG A CA 1
ATOM 924 C C . ARG A 1 110 ? -21.011 7.948 15.766 1.00 41.44 110 ARG A C 1
ATOM 926 O O . ARG A 1 110 ? -22.210 7.703 15.792 1.00 41.44 110 ARG A O 1
ATOM 933 N N . SER A 1 111 ? -20.394 8.632 16.737 1.00 43.75 111 SER A N 1
ATOM 934 C CA . SER A 1 111 ? -21.020 8.831 18.059 1.00 43.75 111 SER A CA 1
ATOM 935 C C . SER A 1 111 ? -21.240 10.278 18.518 1.00 43.75 111 SER A C 1
ATOM 937 O O . SER A 1 111 ? -21.664 10.459 19.654 1.00 43.75 111 SER A O 1
ATOM 939 N N . LYS A 1 112 ? -20.994 11.321 17.707 1.00 43.81 112 LYS A N 1
ATOM 940 C CA . LYS A 1 112 ? -21.251 12.720 18.131 1.00 43.81 112 LYS A CA 1
ATOM 941 C C . LYS A 1 112 ? -21.689 13.671 17.008 1.00 43.81 112 LYS A C 1
ATOM 943 O O . LYS A 1 112 ? -21.133 14.750 16.854 1.00 43.81 112 LYS A O 1
ATOM 948 N N . SER A 1 113 ? -22.700 13.299 16.232 1.00 39.62 113 SER A N 1
ATOM 949 C CA . SER A 1 113 ? -23.483 14.283 15.473 1.00 39.62 113 SER A CA 1
ATOM 950 C C . SER A 1 113 ? -24.854 13.701 15.149 1.00 39.62 113 SER A C 1
ATOM 952 O O . SER A 1 113 ? -24.939 12.697 14.448 1.00 39.62 113 SER A O 1
ATOM 954 N N . GLY A 1 114 ? -25.910 14.310 15.696 1.00 35.31 114 GLY A N 1
ATOM 955 C CA . GLY A 1 114 ? -27.288 14.057 15.275 1.00 35.31 114 GLY A CA 1
ATOM 956 C C . GLY A 1 114 ? -28.162 13.262 16.244 1.00 35.31 114 GLY A C 1
ATOM 957 O O . GLY A 1 114 ? -28.759 12.262 15.859 1.00 35.31 114 GLY A O 1
ATOM 958 N N . GLN A 1 115 ? -28.352 13.753 17.474 1.00 41.16 115 GLN A N 1
ATOM 959 C CA . GLN A 1 115 ? -29.711 13.720 18.022 1.00 41.16 115 GLN A CA 1
ATOM 960 C C . GLN A 1 115 ? -30.560 14.626 17.127 1.00 41.16 115 GLN A C 1
ATOM 962 O O . GLN A 1 115 ? -30.512 15.841 17.272 1.00 41.16 115 GLN A O 1
ATOM 967 N N . THR A 1 116 ? -31.253 14.049 16.149 1.00 41.62 116 THR A N 1
ATOM 968 C CA . THR A 1 116 ? -32.567 14.495 15.657 1.00 41.62 116 THR A CA 1
ATOM 969 C C . THR A 1 116 ? -33.026 13.559 14.540 1.00 41.62 116 THR A C 1
ATOM 971 O O . THR A 1 116 ? -32.275 13.231 13.631 1.00 41.62 116 THR A O 1
ATOM 974 N N . THR A 1 117 ? -34.295 13.158 14.624 1.00 33.00 117 THR A N 1
ATOM 975 C CA . THR A 1 117 ? -35.085 12.388 13.642 1.00 33.00 117 THR A CA 1
ATOM 976 C C . THR A 1 117 ? -34.898 10.859 13.602 1.00 33.00 117 THR A C 1
ATOM 978 O O . THR A 1 117 ? -34.205 10.272 12.787 1.00 33.00 117 THR A O 1
ATOM 981 N N . ALA A 1 118 ? -35.608 10.224 14.539 1.00 37.19 118 ALA A N 1
ATOM 982 C CA . ALA A 1 118 ? -36.641 9.214 14.284 1.00 37.19 118 ALA A CA 1
ATOM 983 C C . ALA A 1 118 ? -36.339 8.007 13.359 1.00 37.19 118 ALA A C 1
ATOM 985 O O . ALA A 1 118 ? -36.378 8.090 12.138 1.00 37.19 118 ALA A O 1
ATOM 986 N N . LYS A 1 119 ? -36.258 6.834 14.007 1.00 41.53 119 LYS A N 1
ATOM 987 C CA . LYS A 1 119 ? -36.885 5.555 13.606 1.00 41.53 119 LYS A CA 1
ATOM 988 C C . LYS A 1 119 ? -36.702 5.080 12.151 1.00 41.53 119 LYS A C 1
ATOM 990 O O . LYS A 1 119 ? -37.692 4.953 11.448 1.00 41.53 119 LYS A O 1
ATOM 995 N N . VAL A 1 120 ? -35.499 4.658 11.748 1.00 37.69 120 VAL A N 1
ATOM 996 C CA . VAL A 1 120 ? -35.329 3.602 10.716 1.00 37.69 120 VAL A CA 1
ATOM 997 C C . VAL A 1 120 ? -34.027 2.826 10.969 1.00 37.69 120 VAL A C 1
ATOM 999 O O . VAL A 1 120 ? -33.085 2.847 10.182 1.00 37.69 120 VAL A O 1
ATOM 1002 N N . CYS A 1 121 ? -33.928 2.148 12.106 1.00 35.97 121 CYS A N 1
ATOM 1003 C CA . CYS A 1 121 ? -32.890 1.147 12.330 1.00 35.97 121 CYS A CA 1
ATOM 1004 C C . CYS A 1 121 ? -33.622 -0.080 12.849 1.00 35.97 121 CYS A C 1
ATOM 1006 O O . CYS A 1 121 ? -34.118 -0.007 13.959 1.00 35.97 121 CYS A O 1
ATOM 1008 N N . ASP A 1 122 ? -33.80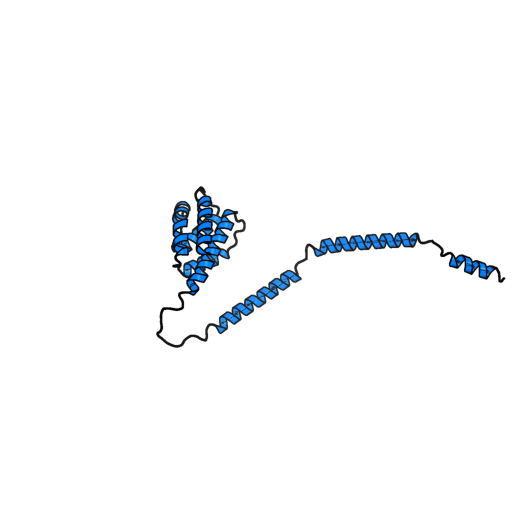9 -1.088 11.986 1.00 37.88 122 ASP A N 1
ATOM 1009 C CA . ASP A 1 122 ? -33.903 -2.511 12.374 1.00 37.88 122 ASP A CA 1
ATOM 1010 C C . ASP A 1 122 ? -34.059 -3.480 11.182 1.00 37.88 122 ASP A C 1
ATOM 1012 O O . ASP A 1 122 ? -33.817 -4.673 11.337 1.00 37.88 122 ASP A O 1
ATOM 1016 N N . HIS A 1 123 ? -34.321 -3.025 9.948 1.00 39.56 123 HIS A N 1
ATOM 1017 C CA . HIS A 1 123 ? -34.554 -3.968 8.832 1.00 39.56 123 HIS A CA 1
ATOM 1018 C C . HIS A 1 123 ? -33.416 -4.200 7.822 1.00 39.56 123 HIS A C 1
ATOM 1020 O O . HIS A 1 123 ? -33.575 -5.027 6.929 1.00 39.56 123 HIS A O 1
ATOM 1026 N N . ILE A 1 124 ? -32.236 -3.579 7.960 1.00 42.41 124 ILE A N 1
ATOM 1027 C CA . ILE A 1 124 ? -31.130 -3.788 6.989 1.00 42.41 124 ILE A CA 1
ATOM 1028 C C . ILE A 1 124 ? -29.991 -4.673 7.541 1.00 42.41 124 ILE A C 1
ATOM 1030 O O . ILE A 1 124 ? -29.227 -5.251 6.765 1.00 42.41 124 ILE A O 1
ATOM 1034 N N . GLN A 1 125 ? -29.892 -4.885 8.860 1.00 40.41 125 GLN A N 1
ATOM 1035 C CA . GLN A 1 125 ? -28.838 -5.744 9.431 1.00 40.41 125 GLN A CA 1
ATOM 1036 C C . GLN A 1 125 ? -29.115 -7.253 9.305 1.00 40.41 125 GLN A C 1
ATOM 1038 O O . GLN A 1 125 ? -28.164 -8.032 9.254 1.00 40.41 125 GLN A O 1
ATOM 1043 N N . LEU A 1 126 ? -30.375 -7.676 9.162 1.00 38.19 126 LEU A N 1
ATOM 1044 C CA . LEU A 1 126 ? -30.738 -9.101 9.115 1.00 38.19 126 LEU A CA 1
ATOM 1045 C C . LEU A 1 126 ? -30.481 -9.785 7.756 1.00 38.19 126 LEU A C 1
ATOM 1047 O O . LEU A 1 126 ? -30.270 -10.995 7.709 1.00 38.19 126 LEU A O 1
ATOM 1051 N N . ASN A 1 127 ? -30.401 -9.034 6.651 1.00 40.09 127 ASN A N 1
ATOM 1052 C CA . ASN A 1 127 ? -30.180 -9.631 5.322 1.00 40.09 127 ASN A CA 1
ATOM 1053 C C . ASN A 1 127 ? -28.698 -9.749 4.930 1.00 40.09 127 ASN A C 1
ATOM 1055 O O . ASN A 1 127 ? -28.343 -10.617 4.132 1.00 40.09 127 ASN A O 1
ATOM 1059 N N . ASN A 1 128 ? -27.816 -8.924 5.504 1.00 42.06 128 ASN A N 1
ATOM 1060 C CA . ASN A 1 128 ? -26.381 -8.968 5.198 1.00 42.06 128 ASN A CA 1
ATOM 1061 C C . ASN A 1 128 ? -25.603 -9.932 6.105 1.00 42.06 128 ASN A C 1
ATOM 1063 O O . ASN A 1 128 ? -24.655 -10.555 5.630 1.00 42.06 128 ASN A O 1
ATOM 1067 N N . SER A 1 129 ? -26.014 -10.121 7.366 1.00 45.34 129 SER A N 1
ATOM 1068 C CA . SER A 1 129 ? -25.407 -11.137 8.242 1.00 45.34 129 SER A CA 1
ATOM 1069 C C . SER A 1 129 ? -25.676 -12.555 7.726 1.00 45.34 129 SER A C 1
ATOM 1071 O O . SER A 1 129 ? -24.764 -13.379 7.689 1.00 45.34 129 SER A O 1
ATOM 1073 N N . THR A 1 130 ? -26.885 -12.805 7.216 1.00 48.56 130 THR A N 1
ATOM 1074 C CA . THR A 1 130 ? -27.291 -14.098 6.649 1.00 48.56 130 THR A CA 1
ATOM 1075 C C . THR A 1 130 ? -26.574 -14.398 5.327 1.00 48.56 130 THR A C 1
ATOM 1077 O O . THR A 1 130 ? -26.123 -15.522 5.114 1.00 48.56 130 THR A O 1
ATOM 1080 N N . LYS A 1 131 ? -26.367 -13.389 4.462 1.00 51.47 131 LYS A N 1
ATOM 1081 C CA . LYS A 1 131 ? -25.612 -13.546 3.202 1.00 51.47 131 LYS A CA 1
ATOM 1082 C C . LYS A 1 131 ? -24.115 -13.762 3.421 1.00 51.47 131 LYS A C 1
ATOM 1084 O O . LYS A 1 131 ? -23.535 -14.618 2.763 1.00 51.47 131 LYS A O 1
ATOM 1089 N N . ILE A 1 132 ? -23.494 -13.032 4.351 1.00 53.34 132 ILE A N 1
ATOM 1090 C CA . ILE A 1 132 ? -22.072 -13.218 4.683 1.00 53.34 132 ILE A CA 1
ATOM 1091 C C . ILE A 1 132 ? -21.864 -14.553 5.410 1.00 53.34 132 ILE A C 1
ATOM 1093 O O . ILE A 1 132 ? -20.918 -15.265 5.093 1.00 53.34 132 ILE A O 1
ATOM 1097 N N . GLY A 1 133 ? -22.767 -14.945 6.315 1.00 50.44 133 GLY A N 1
ATOM 1098 C CA . GLY A 1 133 ? -22.726 -16.256 6.970 1.00 50.44 133 GLY A CA 1
ATOM 1099 C C . GLY A 1 133 ? -22.848 -17.418 5.982 1.00 50.44 133 GLY A C 1
ATOM 1100 O O . GLY A 1 133 ? -22.084 -18.378 6.072 1.00 50.44 133 GLY A O 1
ATOM 1101 N N . ALA A 1 134 ? -23.743 -17.306 4.995 1.00 56.28 134 ALA A N 1
ATOM 1102 C CA . ALA A 1 134 ? -23.878 -18.290 3.923 1.00 56.28 134 ALA A CA 1
ATOM 1103 C C . ALA A 1 134 ? -22.625 -18.356 3.032 1.00 56.28 134 ALA A C 1
ATOM 1105 O O . ALA A 1 134 ? -22.152 -19.454 2.747 1.00 56.28 134 ALA A O 1
ATOM 1106 N N . LEU A 1 135 ? -22.041 -17.204 2.667 1.00 55.50 135 LEU A N 1
ATOM 1107 C CA . LEU A 1 135 ? -20.802 -17.148 1.881 1.00 55.50 135 LEU A CA 1
ATOM 1108 C C . LEU A 1 135 ? -19.611 -17.743 2.643 1.00 55.50 135 LEU A C 1
ATOM 1110 O O . LEU A 1 135 ? -18.819 -18.488 2.083 1.00 55.50 135 LEU A O 1
ATOM 1114 N N . VAL A 1 136 ? -19.470 -17.432 3.933 1.00 61.53 136 VAL A N 1
ATOM 1115 C CA . VAL A 1 136 ? -18.376 -17.958 4.763 1.00 61.53 136 VAL A CA 1
ATOM 1116 C C . VAL A 1 136 ? -18.527 -19.466 4.959 1.00 61.53 136 VAL A C 1
ATOM 1118 O O . VAL A 1 136 ? -17.527 -20.183 4.941 1.00 61.53 136 VAL A O 1
ATOM 1121 N N . LYS A 1 137 ? -19.760 -19.969 5.095 1.00 61.66 137 LYS A N 1
ATOM 1122 C CA . LYS A 1 137 ? -20.026 -21.407 5.187 1.00 61.66 137 LYS A CA 1
ATOM 1123 C C . LYS A 1 137 ? -19.713 -22.121 3.870 1.00 61.66 137 LYS A C 1
ATOM 1125 O O . LYS A 1 137 ? -19.018 -23.132 3.910 1.00 61.66 137 LYS A O 1
ATOM 1130 N N . SER A 1 138 ? -20.118 -21.562 2.725 1.00 64.06 138 SER A N 1
ATOM 1131 C CA . SER A 1 138 ? -19.808 -22.141 1.411 1.00 64.06 138 SER A CA 1
ATOM 1132 C C . SER A 1 138 ? -18.308 -22.123 1.120 1.00 64.06 138 SER A C 1
ATOM 1134 O O . SER A 1 138 ? -17.766 -23.141 0.710 1.00 64.06 138 SER A O 1
ATOM 1136 N N . PHE A 1 139 ? -17.607 -21.024 1.426 1.00 67.12 139 PHE A N 1
ATOM 1137 C CA . PHE A 1 139 ? -16.150 -20.957 1.291 1.00 67.12 139 PHE A CA 1
ATOM 1138 C C . PHE A 1 139 ? -15.448 -21.957 2.207 1.00 67.12 139 PHE A C 1
ATOM 1140 O O . PHE A 1 139 ? -14.503 -22.607 1.779 1.00 67.12 139 PHE A O 1
ATOM 1147 N N . LYS A 1 140 ? -15.899 -22.117 3.457 1.00 69.81 140 LYS A N 1
ATOM 1148 C CA . LYS A 1 140 ? -15.305 -23.085 4.387 1.00 69.81 140 LYS A CA 1
ATOM 1149 C C . LYS A 1 140 ? -15.526 -24.526 3.923 1.00 69.81 140 LYS A C 1
ATOM 1151 O O . LYS A 1 140 ? -14.596 -25.320 3.994 1.00 69.81 140 LYS A O 1
ATOM 1156 N N . GLU A 1 141 ? -16.716 -24.856 3.427 1.00 73.38 141 GLU A N 1
ATOM 1157 C CA . GLU A 1 141 ? -17.026 -26.183 2.878 1.00 73.38 141 GLU A CA 1
ATOM 1158 C C . GLU A 1 141 ? -16.256 -26.466 1.580 1.00 73.38 141 GLU A C 1
ATOM 1160 O O . GLU A 1 141 ? -15.756 -27.572 1.391 1.00 73.38 141 GLU A O 1
ATOM 1165 N N . GLU A 1 142 ? -16.100 -25.473 0.706 1.00 67.69 142 GLU A N 1
ATOM 1166 C CA . GLU A 1 142 ? -15.343 -25.595 -0.543 1.00 67.69 142 GLU A CA 1
ATOM 1167 C C . GLU A 1 142 ? -13.832 -25.696 -0.290 1.00 67.69 142 GLU A C 1
ATOM 1169 O O . GLU A 1 142 ? -13.149 -26.518 -0.900 1.00 67.69 142 GLU A O 1
ATOM 1174 N N . TYR A 1 143 ? -13.312 -24.942 0.682 1.00 68.44 143 TYR A N 1
ATOM 1175 C CA . TYR A 1 143 ? -11.921 -25.040 1.121 1.00 68.44 143 TYR A CA 1
ATOM 1176 C C . TYR A 1 143 ? -11.639 -26.370 1.824 1.00 68.44 143 TYR A C 1
ATOM 1178 O O . TYR A 1 143 ? -10.593 -26.973 1.594 1.00 68.44 143 TYR A O 1
ATOM 1186 N N . GLN A 1 144 ? -12.583 -26.870 2.627 1.00 69.44 144 GLN A N 1
ATOM 1187 C CA . GLN A 1 144 ? -12.480 -28.190 3.244 1.00 69.44 144 GLN A CA 1
ATOM 1188 C C . GLN A 1 144 ? -12.502 -29.293 2.181 1.00 69.44 144 GLN A C 1
ATOM 1190 O O . GLN A 1 144 ? -11.620 -30.142 2.186 1.00 69.44 144 GLN A O 1
ATOM 1195 N N . LYS A 1 145 ? -13.400 -29.222 1.189 1.00 70.88 145 LYS A N 1
ATOM 1196 C CA . LYS A 1 145 ? -13.391 -30.137 0.037 1.00 70.88 145 LYS A CA 1
ATOM 1197 C C . LYS A 1 145 ? -12.088 -30.061 -0.749 1.00 70.88 145 LYS A C 1
ATOM 1199 O O . LYS A 1 145 ? -11.573 -31.101 -1.140 1.00 70.88 145 LYS A O 1
ATOM 1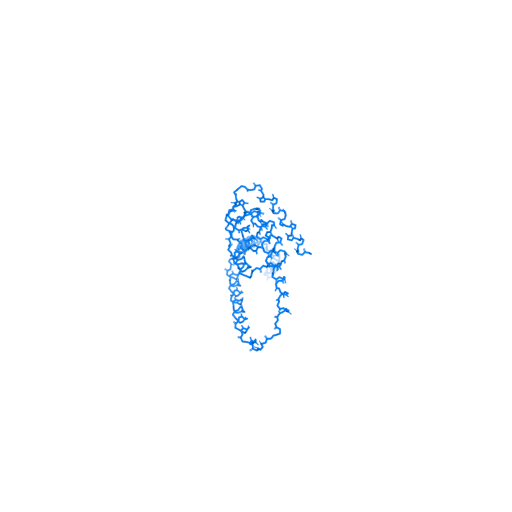204 N N . MET A 1 146 ? -11.522 -28.874 -0.965 1.00 64.75 146 MET A N 1
ATOM 1205 C CA . MET A 1 146 ? -10.210 -28.731 -1.604 1.00 64.75 146 MET A CA 1
ATOM 1206 C C . MET A 1 146 ? -9.080 -29.346 -0.778 1.00 64.75 146 MET A C 1
ATOM 1208 O O . MET A 1 146 ? -8.148 -29.881 -1.365 1.00 64.75 146 MET A O 1
ATOM 1212 N N . ILE A 1 147 ? -9.141 -29.286 0.554 1.00 62.31 147 ILE A N 1
ATOM 1213 C CA . ILE A 1 147 ? -8.185 -29.962 1.443 1.00 62.31 147 ILE A CA 1
ATOM 1214 C C . ILE A 1 147 ? -8.369 -31.484 1.376 1.00 62.31 147 ILE A C 1
ATOM 1216 O O . ILE A 1 147 ? -7.381 -32.195 1.205 1.00 62.31 147 ILE A O 1
ATOM 1220 N N . ASP A 1 148 ? -9.610 -31.967 1.446 1.00 63.91 148 ASP A N 1
ATOM 1221 C CA . ASP A 1 148 ? -9.949 -33.395 1.478 1.00 63.91 148 ASP A CA 1
ATOM 1222 C C . ASP A 1 148 ? -9.679 -34.087 0.131 1.00 63.91 148 ASP A C 1
ATOM 1224 O O . ASP A 1 148 ? -9.259 -35.240 0.085 1.00 63.91 148 ASP A O 1
ATOM 1228 N N . THR A 1 149 ? -9.876 -33.372 -0.982 1.00 63.84 149 THR A N 1
ATOM 1229 C CA . THR A 1 149 ? -9.583 -33.850 -2.347 1.00 63.84 149 THR A CA 1
ATOM 1230 C C . THR A 1 149 ? -8.153 -33.566 -2.794 1.00 63.84 149 THR A C 1
ATOM 1232 O O . THR A 1 149 ? -7.755 -34.010 -3.875 1.00 63.84 149 THR A O 1
ATOM 1235 N N . ARG A 1 150 ? -7.348 -32.850 -1.992 1.00 55.78 150 ARG A N 1
ATOM 1236 C CA . ARG A 1 150 ? -5.951 -32.591 -2.341 1.00 55.78 150 ARG A CA 1
ATOM 1237 C C . ARG A 1 150 ? -5.199 -33.919 -2.309 1.00 55.78 150 ARG A C 1
ATOM 1239 O O . ARG A 1 150 ? -5.109 -34.530 -1.2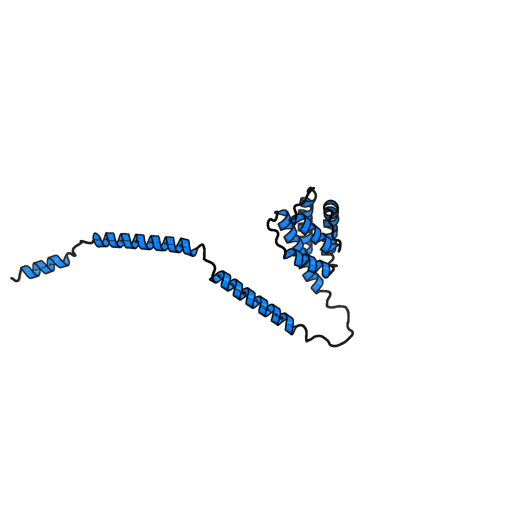43 1.00 55.78 150 ARG A O 1
ATOM 1246 N N . PRO A 1 151 ? -4.561 -34.348 -3.412 1.00 55.00 151 PRO A N 1
ATOM 1247 C CA . PRO A 1 151 ? -3.606 -35.436 -3.340 1.00 55.00 151 PRO A CA 1
ATOM 1248 C C . PRO A 1 151 ? -2.488 -34.965 -2.413 1.00 55.00 151 PRO A C 1
ATOM 1250 O O . PRO A 1 151 ? -1.755 -34.022 -2.730 1.00 55.00 151 PRO A O 1
ATOM 1253 N N . SER A 1 152 ? -2.382 -35.555 -1.228 1.00 56.34 152 SER A N 1
ATOM 1254 C CA . SER A 1 152 ? -1.298 -35.230 -0.318 1.00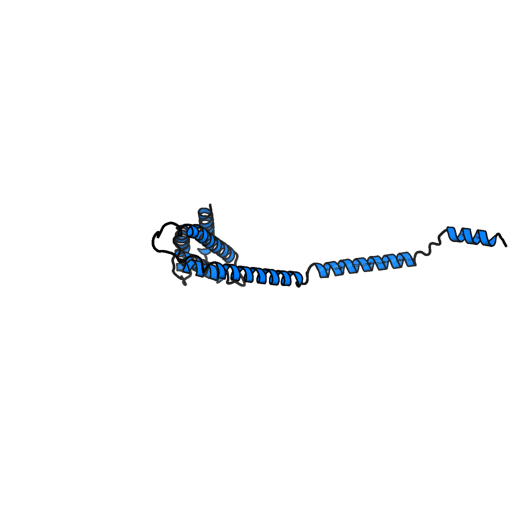 56.34 152 SER A CA 1
ATOM 1255 C C . SER A 1 152 ? 0.003 -35.696 -0.978 1.00 56.34 152 SER A C 1
ATOM 1257 O O . SER A 1 152 ? 0.350 -36.875 -0.998 1.00 56.34 152 SER A O 1
ATOM 1259 N N . LEU A 1 153 ? 0.756 -34.741 -1.532 1.00 52.50 153 LEU A N 1
ATOM 1260 C CA . LEU A 1 153 ? 2.088 -34.972 -2.109 1.00 52.50 153 LEU A CA 1
ATOM 1261 C C . LEU A 1 153 ? 3.042 -35.656 -1.109 1.00 52.50 153 LEU A C 1
ATOM 1263 O O . LEU A 1 153 ? 4.013 -36.286 -1.513 1.00 52.50 153 LEU A O 1
ATOM 1267 N N . LYS A 1 154 ? 2.738 -35.579 0.195 1.00 51.22 154 LYS A N 1
ATOM 1268 C CA . LYS A 1 154 ? 3.447 -36.302 1.255 1.00 51.22 154 LYS A CA 1
ATOM 1269 C C . LYS A 1 154 ? 2.938 -37.730 1.514 1.00 51.22 154 LYS A C 1
ATOM 1271 O O . LYS A 1 154 ? 3.754 -38.526 1.953 1.00 51.22 154 LYS A O 1
ATOM 1276 N N . SER A 1 155 ? 1.675 -38.091 1.246 1.00 57.19 155 SER A N 1
ATOM 1277 C CA . SER A 1 155 ? 1.191 -39.461 1.528 1.00 57.19 155 SER A CA 1
ATOM 1278 C C . SER A 1 155 ? 1.663 -40.444 0.477 1.00 57.19 155 SER A C 1
ATOM 1280 O O . SER A 1 155 ? 2.208 -41.477 0.828 1.00 57.19 155 SER A O 1
ATOM 1282 N N . ARG A 1 156 ? 1.580 -40.101 -0.813 1.00 58.22 156 ARG A N 1
ATOM 1283 C CA . ARG A 1 156 ? 1.830 -41.085 -1.877 1.00 58.22 156 ARG A CA 1
ATOM 1284 C C . ARG A 1 156 ? 3.283 -41.586 -1.915 1.00 58.22 156 ARG A C 1
ATOM 1286 O O . ARG A 1 156 ? 3.506 -42.784 -2.031 1.00 58.22 156 ARG A O 1
ATOM 1293 N N . MET A 1 157 ? 4.266 -40.698 -1.717 1.00 58.31 157 MET A N 1
ATOM 1294 C CA . MET A 1 157 ? 5.685 -41.088 -1.621 1.00 58.31 157 MET A CA 1
ATOM 1295 C C . MET A 1 157 ? 6.027 -41.816 -0.312 1.00 58.31 157 MET A C 1
ATOM 1297 O O . MET A 1 157 ? 6.946 -42.637 -0.288 1.00 58.31 157 MET A O 1
ATOM 1301 N N . VAL A 1 158 ? 5.330 -41.502 0.787 1.00 60.66 158 VAL A N 1
ATOM 1302 C CA . VAL A 1 158 ? 5.538 -42.159 2.086 1.00 60.66 158 VAL A CA 1
ATOM 1303 C C . VAL A 1 158 ? 4.884 -43.539 2.092 1.00 60.66 158 VAL A C 1
ATOM 1305 O O . VAL A 1 158 ? 5.541 -44.492 2.491 1.00 60.66 158 VAL A O 1
ATOM 1308 N N . GLU A 1 159 ? 3.670 -43.686 1.562 1.00 64.56 159 GLU A N 1
ATOM 1309 C CA . GLU A 1 159 ? 2.997 -44.972 1.353 1.00 64.56 159 GLU A CA 1
ATOM 1310 C C . GLU A 1 159 ? 3.768 -45.867 0.388 1.00 64.56 159 GLU A C 1
ATOM 1312 O O . GLU A 1 159 ? 3.968 -47.032 0.706 1.00 64.56 159 GLU A O 1
ATOM 1317 N N . GLU A 1 160 ? 4.285 -45.359 -0.738 1.00 67.38 160 GLU A N 1
ATOM 1318 C CA . GLU A 1 160 ? 5.143 -46.167 -1.621 1.00 67.38 160 GLU A CA 1
ATOM 1319 C C . GLU A 1 160 ? 6.418 -46.630 -0.914 1.00 67.38 160 GLU A C 1
ATOM 1321 O O . GLU A 1 160 ? 6.827 -47.782 -1.063 1.00 67.38 160 GLU A O 1
ATOM 1326 N N . ARG A 1 161 ? 7.045 -45.762 -0.109 1.00 71.19 161 ARG A N 1
ATOM 1327 C CA . ARG A 1 161 ? 8.252 -46.121 0.645 1.00 71.19 161 ARG A CA 1
ATOM 1328 C C . ARG A 1 161 ? 7.949 -47.155 1.730 1.00 71.19 161 ARG A C 1
ATOM 1330 O O . ARG A 1 161 ? 8.713 -48.108 1.874 1.00 71.19 161 ARG A O 1
ATOM 1337 N N . VAL A 1 162 ? 6.847 -46.990 2.459 1.00 70.44 162 VAL A N 1
ATOM 1338 C CA . VAL A 1 162 ? 6.390 -47.924 3.498 1.00 70.44 162 VAL A CA 1
ATOM 1339 C C . VAL A 1 162 ? 5.983 -49.258 2.873 1.00 70.44 162 VAL A C 1
ATOM 1341 O O . VAL A 1 162 ? 6.465 -50.295 3.320 1.00 70.44 162 VAL A O 1
ATOM 1344 N N . ASN A 1 163 ? 5.214 -49.256 1.783 1.00 76.31 163 ASN A N 1
ATOM 1345 C CA . ASN A 1 163 ? 4.816 -50.467 1.062 1.00 76.31 163 ASN A CA 1
ATOM 1346 C C . ASN A 1 163 ? 6.025 -51.208 0.482 1.00 76.31 163 ASN A C 1
ATOM 1348 O O . ASN A 1 163 ? 6.128 -52.425 0.629 1.00 76.31 163 ASN A O 1
ATOM 1352 N N . LYS A 1 164 ? 7.000 -50.488 -0.090 1.00 80.88 164 LYS A N 1
ATOM 1353 C CA . LYS A 1 164 ? 8.261 -51.086 -0.551 1.00 80.88 164 LYS A CA 1
ATOM 1354 C C . LYS A 1 164 ? 9.042 -51.718 0.602 1.00 80.88 164 LYS A C 1
ATOM 1356 O O . LYS A 1 164 ? 9.611 -52.794 0.432 1.00 80.88 164 LYS A O 1
ATOM 1361 N N . HIS A 1 165 ? 9.062 -51.083 1.774 1.00 79.88 165 HIS A N 1
ATOM 1362 C CA . HIS A 1 165 ? 9.731 -51.628 2.954 1.00 79.88 165 HIS A CA 1
ATOM 1363 C C . HIS A 1 165 ? 9.009 -52.865 3.513 1.00 79.88 165 HIS A C 1
ATOM 1365 O O . HIS A 1 165 ? 9.656 -53.855 3.851 1.00 79.88 165 HIS A O 1
ATOM 1371 N N . ILE A 1 166 ? 7.672 -52.858 3.530 1.00 78.44 166 ILE A N 1
ATOM 1372 C CA . ILE A 1 166 ? 6.846 -54.009 3.919 1.00 78.44 166 ILE A CA 1
ATOM 1373 C C . ILE A 1 166 ? 7.091 -55.198 2.980 1.00 78.44 166 ILE A C 1
ATOM 1375 O O . ILE A 1 166 ? 7.300 -56.313 3.458 1.00 78.44 166 ILE A O 1
ATOM 1379 N N . GLU A 1 167 ? 7.129 -54.986 1.662 1.00 83.25 167 GLU A N 1
ATOM 1380 C CA . GLU A 1 167 ? 7.419 -56.063 0.704 1.00 83.25 167 GLU A CA 1
ATOM 1381 C C . GLU A 1 167 ? 8.844 -56.617 0.863 1.00 83.25 167 GLU A C 1
ATOM 1383 O O . GLU A 1 167 ? 9.035 -57.833 0.843 1.00 83.25 167 GLU A O 1
ATOM 1388 N N . GLN A 1 168 ? 9.840 -55.766 1.140 1.00 82.44 168 GLN A N 1
ATOM 1389 C CA . GLN A 1 168 ? 11.200 -56.220 1.468 1.00 82.44 168 GLN A CA 1
ATOM 1390 C C . GLN A 1 168 ? 11.245 -57.082 2.739 1.00 82.44 168 GLN A C 1
ATOM 1392 O O . GLN A 1 168 ? 11.984 -58.068 2.792 1.00 82.44 168 GLN A O 1
ATOM 1397 N N . ILE A 1 169 ? 10.456 -56.740 3.762 1.00 78.56 169 ILE A N 1
ATOM 1398 C CA . ILE A 1 169 ? 10.341 -57.536 4.992 1.00 78.56 169 ILE A CA 1
ATOM 1399 C C . ILE A 1 169 ? 9.654 -58.878 4.702 1.00 78.56 169 ILE A C 1
ATOM 1401 O O . ILE A 1 169 ? 10.154 -59.914 5.139 1.00 78.56 169 ILE A O 1
ATOM 1405 N N . LYS A 1 170 ? 8.567 -58.900 3.918 1.00 79.00 170 LYS A N 1
ATOM 1406 C CA . LYS A 1 170 ? 7.891 -60.147 3.511 1.00 79.00 170 LYS A CA 1
ATOM 1407 C C . LYS A 1 170 ? 8.812 -61.069 2.711 1.00 79.00 170 LYS A C 1
ATOM 1409 O O . LYS A 1 170 ? 8.826 -62.272 2.960 1.00 79.00 170 LYS A O 1
ATOM 1414 N N . GLU A 1 171 ? 9.591 -60.526 1.776 1.00 76.69 171 GLU A N 1
ATOM 1415 C CA . GLU A 1 171 ? 10.623 -61.257 1.028 1.00 76.69 171 GLU A CA 1
ATOM 1416 C C . GLU A 1 171 ? 11.673 -61.864 1.966 1.00 76.69 171 GLU A C 1
ATOM 1418 O O . GLU A 1 171 ? 11.984 -63.051 1.848 1.00 76.69 171 GLU A O 1
ATOM 1423 N N . LYS A 1 172 ? 12.180 -61.088 2.936 1.00 76.06 172 LYS A N 1
ATOM 1424 C CA . LYS A 1 172 ? 13.114 -61.598 3.950 1.00 76.06 172 LYS A CA 1
ATOM 1425 C C . LYS A 1 172 ? 12.491 -62.734 4.755 1.00 76.06 172 LYS A C 1
ATOM 1427 O O . LYS A 1 172 ? 13.091 -63.797 4.807 1.00 76.06 172 LYS A O 1
ATOM 1432 N N . ILE A 1 173 ? 11.277 -62.568 5.285 1.00 72.19 173 ILE A N 1
ATOM 1433 C CA . ILE A 1 173 ? 10.569 -63.620 6.036 1.00 72.19 173 ILE A CA 1
ATOM 1434 C C . ILE A 1 173 ? 10.363 -64.873 5.175 1.00 72.19 173 ILE A C 1
ATOM 1436 O O . ILE A 1 173 ? 10.608 -65.979 5.644 1.00 72.19 173 ILE A O 1
ATOM 1440 N N . LYS A 1 174 ? 9.967 -64.732 3.902 1.00 72.56 174 LYS A N 1
ATOM 1441 C CA . LYS A 1 174 ? 9.840 -65.869 2.975 1.00 72.56 174 LYS A CA 1
ATOM 1442 C C . LYS A 1 174 ? 11.170 -66.594 2.771 1.00 72.56 174 LYS A C 1
ATOM 1444 O O . LYS A 1 174 ? 11.172 -67.820 2.716 1.00 72.56 174 LYS A O 1
ATOM 1449 N N . ARG A 1 175 ? 12.288 -65.869 2.659 1.00 66.25 175 ARG A N 1
ATOM 1450 C CA . ARG A 1 175 ? 13.626 -66.470 2.544 1.00 66.25 175 ARG A CA 1
ATOM 1451 C C . ARG A 1 175 ? 14.016 -67.187 3.833 1.00 66.25 175 ARG A C 1
ATOM 1453 O O . ARG A 1 175 ? 14.399 -68.344 3.746 1.00 66.25 175 ARG A O 1
ATOM 1460 N N . THR A 1 176 ? 13.813 -66.566 4.995 1.00 59.56 176 THR A N 1
ATOM 1461 C CA . THR A 1 176 ? 14.083 -67.179 6.306 1.00 59.56 176 THR A CA 1
ATOM 1462 C C . THR A 1 176 ? 13.210 -68.412 6.561 1.00 59.56 176 THR A C 1
ATOM 1464 O O . THR A 1 176 ? 13.689 -69.405 7.094 1.00 59.56 176 THR A O 1
ATOM 1467 N N . ASN A 1 177 ? 11.948 -68.400 6.122 1.00 56.94 177 ASN A N 1
ATOM 1468 C CA . ASN A 1 177 ? 11.049 -69.553 6.227 1.00 56.94 177 ASN A CA 1
ATOM 1469 C C . ASN A 1 177 ? 11.379 -70.656 5.210 1.00 56.94 177 ASN A C 1
ATOM 1471 O O . ASN A 1 177 ? 11.179 -71.827 5.513 1.00 56.94 177 ASN A O 1
ATOM 1475 N N . LYS A 1 178 ? 11.930 -70.322 4.033 1.00 55.59 178 LYS A N 1
ATOM 1476 C CA . LYS A 1 178 ? 12.466 -71.318 3.085 1.00 55.59 178 LYS A CA 1
ATOM 1477 C C . LYS A 1 178 ? 13.777 -71.948 3.567 1.00 55.59 178 LYS A C 1
ATOM 1479 O O . LYS A 1 178 ? 14.044 -73.092 3.219 1.00 55.59 178 LYS A O 1
ATOM 1484 N N . THR A 1 179 ? 14.570 -71.241 4.374 1.00 52.69 179 THR A N 1
ATOM 1485 C CA . THR A 1 179 ? 15.759 -71.789 5.049 1.00 52.69 179 THR A CA 1
ATOM 1486 C C . THR A 1 179 ? 15.466 -72.375 6.433 1.00 52.69 179 THR A C 1
ATOM 1488 O O . THR A 1 179 ? 16.363 -72.945 7.047 1.00 52.69 179 THR A O 1
ATOM 1491 N N . SER A 1 180 ? 14.214 -72.341 6.901 1.00 49.84 180 SER A N 1
ATOM 1492 C CA . SER A 1 180 ? 13.761 -73.019 8.122 1.00 49.84 180 SER A CA 1
ATOM 1493 C C . SER A 1 180 ? 13.482 -74.513 7.879 1.00 49.84 180 SER A C 1
ATOM 1495 O O . SER A 1 180 ? 12.459 -75.050 8.300 1.00 49.84 180 SER A O 1
ATOM 1497 N N . TYR A 1 181 ? 14.424 -75.216 7.250 1.00 52.25 181 TYR A N 1
ATOM 1498 C CA . TYR A 1 181 ? 14.619 -76.643 7.508 1.00 52.25 181 TYR A CA 1
ATOM 1499 C C . TYR A 1 181 ? 15.516 -76.779 8.741 1.00 52.25 181 TYR A C 1
ATOM 1501 O O . TYR A 1 181 ? 16.636 -77.269 8.663 1.00 52.25 181 TYR A O 1
ATOM 1509 N N . PHE A 1 182 ? 15.029 -76.310 9.890 1.00 48.50 182 PHE A N 1
ATOM 1510 C CA . PHE A 1 182 ? 15.555 -76.755 11.173 1.00 48.50 182 PHE A CA 1
ATOM 1511 C C . PHE A 1 182 ? 14.483 -77.603 11.838 1.00 48.50 182 PHE A C 1
ATOM 1513 O O . PHE A 1 182 ? 13.516 -77.134 12.438 1.00 48.50 182 PHE A O 1
ATOM 1520 N N . ILE A 1 183 ? 14.658 -78.896 11.601 1.00 49.34 183 ILE A N 1
ATOM 1521 C CA . ILE A 1 183 ? 13.974 -80.016 12.219 1.00 49.34 183 ILE A CA 1
ATOM 1522 C C . ILE A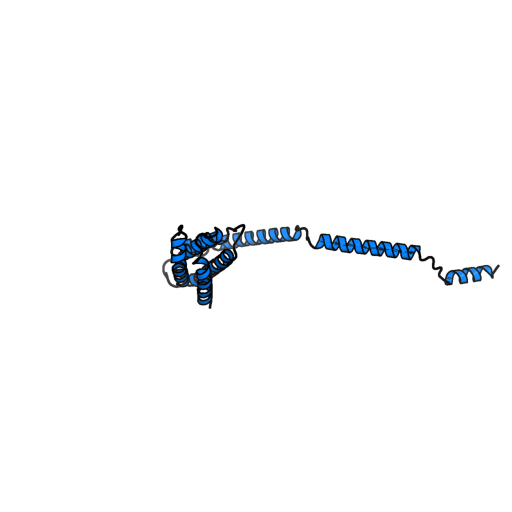 1 183 ? 14.018 -79.792 13.732 1.00 49.34 183 ILE A C 1
ATOM 1524 O O . ILE A 1 183 ? 15.087 -79.708 14.332 1.00 49.34 183 ILE A O 1
ATOM 1528 N N . SER A 1 184 ? 12.852 -79.646 14.360 1.00 42.00 184 SER A N 1
ATOM 1529 C CA . SER A 1 184 ? 12.779 -79.595 15.818 1.00 42.00 184 SER A CA 1
ATOM 1530 C C . SER A 1 184 ? 13.274 -80.944 16.371 1.00 42.00 184 SER A C 1
ATOM 1532 O O . SER A 1 184 ? 12.698 -81.970 15.991 1.00 42.00 184 SER A O 1
ATOM 1534 N N . PRO A 1 185 ? 14.264 -80.985 17.289 1.00 51.44 185 PRO A N 1
ATOM 1535 C CA . PRO A 1 185 ? 14.807 -82.231 17.858 1.00 51.44 185 PRO A CA 1
ATOM 1536 C C . PRO A 1 185 ? 13.754 -83.133 18.526 1.00 51.44 185 PRO A C 1
ATOM 1538 O O . PRO A 1 185 ? 13.991 -84.308 18.797 1.00 51.44 185 PRO A O 1
ATOM 1541 N N . ARG A 1 186 ? 12.551 -82.598 18.774 1.00 51.78 186 ARG A N 1
ATOM 1542 C CA . ARG A 1 186 ? 11.406 -83.338 19.313 1.00 51.78 186 ARG A CA 1
ATOM 1543 C C . ARG A 1 186 ? 10.799 -84.358 18.343 1.00 51.78 186 ARG A C 1
ATOM 1545 O O . ARG A 1 186 ? 10.158 -85.289 18.823 1.00 51.78 186 ARG A O 1
ATOM 1552 N N . ARG A 1 187 ? 10.987 -84.229 17.019 1.00 55.03 187 ARG A N 1
ATOM 1553 C CA . ARG A 1 187 ? 10.483 -85.229 16.052 1.00 55.03 187 ARG A CA 1
ATOM 1554 C C . ARG A 1 187 ? 11.376 -86.469 15.956 1.00 55.03 187 ARG A C 1
ATOM 1556 O O . ARG A 1 187 ? 10.844 -87.573 15.940 1.00 55.03 187 ARG A O 1
ATOM 1563 N N . GLU A 1 188 ? 12.699 -86.318 16.029 1.00 53.28 188 GLU A N 1
ATOM 1564 C CA . GLU A 1 188 ? 13.628 -87.463 16.004 1.00 53.28 188 GLU A CA 1
ATOM 1565 C C . GLU A 1 188 ? 13.510 -88.360 17.248 1.00 53.28 188 GLU A C 1
ATOM 1567 O O . GLU A 1 188 ? 13.670 -89.578 17.159 1.00 53.28 188 GLU A O 1
ATOM 1572 N N . GLN A 1 189 ? 13.175 -87.793 18.413 1.00 55.72 189 GLN A N 1
ATOM 1573 C CA . GLN A 1 189 ? 12.960 -88.578 19.637 1.00 55.72 189 GLN A CA 1
ATOM 1574 C C . GLN A 1 189 ? 11.620 -89.336 19.636 1.00 55.72 189 GLN A C 1
ATOM 1576 O O . GLN A 1 189 ? 11.541 -90.436 20.182 1.00 55.72 189 GLN A O 1
ATOM 1581 N N . GLN A 1 190 ? 10.578 -88.802 18.986 1.00 57.19 190 GLN A N 1
ATOM 1582 C CA . GLN A 1 190 ? 9.284 -89.487 18.854 1.00 57.19 190 GLN A CA 1
ATOM 1583 C C . GLN A 1 190 ? 9.298 -90.609 17.808 1.00 57.19 190 GLN A C 1
ATOM 1585 O O . GLN A 1 190 ? 8.575 -91.592 17.974 1.00 57.19 190 GLN A O 1
ATOM 1590 N N . GLU A 1 191 ? 10.118 -90.502 16.760 1.00 57.50 191 GLU A N 1
ATOM 1591 C CA . GLU A 1 191 ? 10.285 -91.578 15.774 1.00 57.50 191 GLU A CA 1
ATOM 1592 C C . GLU A 1 191 ? 11.175 -92.710 16.307 1.00 57.50 191 GLU A C 1
ATOM 1594 O O . GLU A 1 191 ? 10.808 -93.875 16.156 1.00 57.50 191 GLU A O 1
ATOM 1599 N N . LYS A 1 192 ? 12.244 -92.402 17.063 1.00 57.31 192 LYS A N 1
ATOM 1600 C CA . LYS A 1 192 ? 13.058 -93.427 17.751 1.00 57.31 192 LYS A CA 1
ATOM 1601 C C . LYS A 1 192 ? 12.291 -94.188 18.839 1.00 57.31 192 LYS A C 1
ATOM 1603 O O . LYS A 1 192 ? 12.499 -95.385 19.003 1.00 57.31 192 LYS A O 1
ATOM 1608 N N . ALA A 1 193 ? 11.367 -93.540 19.552 1.00 57.34 193 ALA A N 1
ATOM 1609 C CA . ALA A 1 193 ? 10.523 -94.215 20.546 1.00 57.34 193 ALA A CA 1
ATOM 1610 C C . ALA A 1 193 ? 9.450 -95.130 19.917 1.00 57.34 193 ALA A C 1
ATOM 1612 O O . ALA A 1 193 ? 8.981 -96.067 20.561 1.00 57.34 193 ALA A O 1
ATOM 1613 N N . LYS A 1 194 ? 9.066 -94.887 18.656 1.00 57.44 194 LYS A N 1
ATOM 1614 C CA . LYS A 1 194 ? 8.121 -95.734 17.909 1.00 57.44 194 LYS A CA 1
ATOM 1615 C C . LYS A 1 194 ? 8.796 -96.892 17.168 1.00 57.44 194 LYS A C 1
ATOM 1617 O O . LYS A 1 194 ? 8.127 -97.884 16.907 1.00 57.44 194 LYS A O 1
ATOM 1622 N N . SER A 1 195 ? 10.093 -96.803 16.867 1.00 58.97 195 SER A N 1
ATOM 1623 C CA . SER A 1 195 ? 10.865 -97.887 16.235 1.00 58.97 195 SER A CA 1
ATOM 1624 C C . SER A 1 195 ? 11.475 -98.893 17.220 1.00 58.97 195 SER A C 1
ATOM 1626 O O . SER A 1 195 ? 12.064 -99.868 16.780 1.00 58.97 195 SER A O 1
ATOM 1628 N N . LEU A 1 196 ? 11.360 -98.659 18.532 1.00 55.84 196 LEU A N 1
ATOM 1629 C CA . LEU A 1 196 ? 11.822 -99.566 19.598 1.00 55.84 196 LEU A CA 1
ATOM 1630 C C . LEU A 1 196 ? 10.689 -100.382 20.253 1.00 55.84 196 LEU A C 1
ATOM 1632 O O . LEU A 1 196 ? 10.951 -101.173 21.149 1.00 55.84 196 LEU A O 1
ATOM 1636 N N . ASN A 1 197 ? 9.443 -100.204 19.798 1.00 55.16 197 ASN A N 1
ATOM 1637 C CA . ASN A 1 197 ? 8.275 -101.004 20.199 1.00 55.16 197 ASN A CA 1
ATOM 1638 C C . ASN A 1 197 ? 7.731 -101.852 19.028 1.00 55.16 197 ASN A C 1
ATOM 1640 O O . ASN A 1 197 ? 6.522 -102.058 18.902 1.00 55.16 197 ASN A O 1
ATOM 1644 N N . LYS A 1 198 ? 8.628 -102.326 18.159 1.00 44.09 198 LYS A N 1
ATOM 1645 C CA . LYS A 1 198 ? 8.378 -103.393 17.185 1.00 44.09 198 LYS A CA 1
ATOM 1646 C C . LYS A 1 198 ? 9.552 -104.354 17.162 1.00 44.09 198 LYS A C 1
ATOM 1648 O O . LYS A 1 198 ? 10.693 -103.849 17.195 1.00 44.09 198 LYS A O 1
#

pLDDT: mean 74.15, std 19.32, range [33.0, 95.94]

Foldseek 3Di:
DLLVVLLVLLVVLLVVLVVDPDDDPLLQLLLQLLLCFQPVDRDPDSVVSSVSRNVSSVSLSVLDGDPVSLVVLVVVLVDDDPDDDPSSVSSSVSSVSSSVSNVVSVVPPPPDDDPDDDDDPDPPPVPVVVVVVVVVVVVVVVVVVCVVPDPPPVPVVVVVVVVVVVVVVVVVVVVVVVVPPPDDVVVVVVVVVVVVVD